Protein AF-A0A6F9CDA6-F1 (afdb_monomer_lite)

Sequence (231 aa):
MANMSFFSALLAFFITSSKLTRWKQERNWVQVFCNGGVPTELALLYMIEVGPGEMPVDFGKQYSASWMCLSLLGALACSTGDTWASEVGPVLSQTKPRLITSWREVPTGTNGGVTPVGLLASFLGGLAVGVAYYISQILLVRDLHLADPQWPIVVYGAMAGLVGSMLDSVLGAHWQYSGYDASVGKVVNYESVTTKRICGKPILDNNGVNLFSSIIVALVLPGVAWGFWPH

Secondary structure (DSSP, 8-state):
---HHHHHHHHHHHHHHHHHHTTT-PPPHHHHHHHHHHHHHHHHHHHHHT-SS-----TTT-HHHHHHHHHHHHHHHHHHHHHHHHHHHHHH--SPPEETTT--B--TT-TTEE-HHHHHHHHHHHHHHHHHHHHHHHHH-TTGGGSPP-THHHHHHHHHHHHHHHHHHHHHHHHS-EEEETTTTEEESS--TTEEEEE--TT--HHHHHHHHHHHHHHHHHHHHHHH---

Radius of gyration: 18.41 Å; chains: 1; bounding box: 45×31×57 Å

Structure (mmCIF, N/CA/C/O backbone):
data_AF-A0A6F9CDA6-F1
#
_entry.id   AF-A0A6F9CDA6-F1
#
loop_
_atom_site.group_PDB
_atom_site.id
_atom_site.type_symbol
_atom_site.label_atom_id
_atom_site.label_alt_id
_atom_site.label_comp_id
_atom_site.label_asym_id
_atom_site.label_entity_id
_atom_site.label_seq_id
_atom_site.pdbx_PDB_ins_code
_atom_site.Cartn_x
_atom_site.Cartn_y
_atom_site.Cartn_z
_atom_site.occupancy
_atom_site.B_iso_or_equiv
_atom_site.auth_seq_id
_atom_site.auth_comp_id
_atom_site.auth_asym_id
_atom_site.auth_atom_id
_atom_site.pdbx_PDB_model_num
ATOM 1 N N . MET A 1 1 ? 24.122 -7.967 -9.864 1.00 43.25 1 MET A N 1
ATOM 2 C CA . MET A 1 1 ? 23.932 -6.741 -9.059 1.00 43.25 1 MET A CA 1
ATOM 3 C C . MET A 1 1 ? 22.541 -6.782 -8.445 1.00 43.25 1 MET A C 1
ATOM 5 O O . MET A 1 1 ? 21.616 -7.165 -9.144 1.00 43.25 1 MET A O 1
ATOM 9 N N . ALA A 1 2 ? 22.396 -6.489 -7.150 1.00 50.16 2 ALA A N 1
ATOM 10 C CA . ALA A 1 2 ? 21.076 -6.426 -6.517 1.00 50.16 2 ALA A CA 1
ATOM 11 C C . ALA A 1 2 ? 20.215 -5.343 -7.188 1.00 50.16 2 ALA A C 1
ATOM 13 O O . ALA A 1 2 ? 20.767 -4.338 -7.633 1.00 50.16 2 ALA A O 1
ATOM 14 N N . ASN A 1 3 ? 18.897 -5.550 -7.263 1.00 65.44 3 ASN A N 1
ATOM 15 C CA . ASN A 1 3 ? 17.974 -4.540 -7.773 1.00 65.44 3 ASN A CA 1
ATOM 16 C C . ASN A 1 3 ? 17.822 -3.433 -6.710 1.00 65.44 3 ASN A C 1
ATOM 18 O O . ASN A 1 3 ? 17.159 -3.577 -5.679 1.00 65.44 3 ASN A O 1
ATOM 22 N N . MET A 1 4 ? 18.555 -2.357 -6.944 1.00 67.56 4 MET A N 1
ATOM 23 C CA . MET A 1 4 ? 18.649 -1.143 -6.155 1.00 67.56 4 MET A CA 1
ATOM 24 C C . MET A 1 4 ? 17.353 -0.328 -6.182 1.00 67.56 4 MET A C 1
ATOM 26 O O . MET A 1 4 ? 17.091 0.373 -5.205 1.00 67.56 4 MET A O 1
ATOM 30 N N . SER A 1 5 ? 16.525 -0.434 -7.228 1.00 65.75 5 SER A N 1
ATOM 31 C CA . SER A 1 5 ? 15.192 0.193 -7.235 1.00 65.75 5 SER A CA 1
ATOM 32 C C . SER A 1 5 ? 14.254 -0.447 -6.209 1.00 65.75 5 SER A C 1
ATOM 34 O O . SER A 1 5 ? 13.549 0.255 -5.482 1.00 65.75 5 SER A O 1
ATOM 36 N N . PHE A 1 6 ? 14.290 -1.772 -6.051 1.00 67.38 6 PHE A N 1
ATOM 37 C CA . PHE A 1 6 ? 13.571 -2.428 -4.954 1.00 67.38 6 PHE A CA 1
ATOM 38 C C . PHE A 1 6 ? 14.209 -2.142 -3.601 1.00 67.38 6 PHE A C 1
ATOM 40 O O . PHE A 1 6 ? 13.491 -1.926 -2.626 1.00 67.38 6 PHE A O 1
ATOM 47 N N . PHE A 1 7 ? 15.541 -2.082 -3.529 1.00 70.19 7 PHE A N 1
ATOM 48 C CA . PHE A 1 7 ? 16.217 -1.699 -2.293 1.00 70.19 7 PHE A CA 1
ATOM 49 C C . PHE A 1 7 ? 15.835 -0.285 -1.844 1.00 70.19 7 PHE A C 1
ATOM 51 O O . PHE A 1 7 ? 15.594 -0.080 -0.659 1.00 70.19 7 PHE A O 1
ATOM 58 N N . SER A 1 8 ? 15.731 0.684 -2.755 1.00 70.75 8 SER A N 1
ATOM 59 C CA . SER A 1 8 ? 15.354 2.059 -2.418 1.00 70.75 8 SER A CA 1
ATOM 60 C C . SER A 1 8 ? 13.887 2.169 -2.000 1.00 70.75 8 SER A C 1
ATOM 62 O O . SER A 1 8 ? 13.594 2.859 -1.025 1.00 70.75 8 SER A O 1
ATOM 64 N N . ALA A 1 9 ? 12.981 1.439 -2.657 1.00 63.69 9 ALA A N 1
ATOM 65 C CA . ALA A 1 9 ? 11.580 1.326 -2.253 1.00 63.69 9 ALA A CA 1
ATOM 66 C C . ALA A 1 9 ? 11.449 0.700 -0.852 1.00 63.69 9 ALA A C 1
ATOM 68 O O . ALA A 1 9 ? 10.728 1.214 0.006 1.00 63.69 9 ALA A O 1
ATOM 69 N N . LEU A 1 10 ? 12.210 -0.364 -0.586 1.00 69.19 10 LEU A N 1
ATOM 70 C CA . LEU A 1 10 ? 12.260 -1.027 0.714 1.00 69.19 10 LEU A CA 1
ATOM 71 C C . LEU A 1 10 ? 12.885 -0.119 1.783 1.00 69.19 10 LEU A C 1
ATOM 73 O O . LEU A 1 10 ? 12.357 -0.012 2.887 1.00 69.19 10 LEU A O 1
ATOM 77 N N . LEU A 1 11 ? 13.955 0.607 1.459 1.00 69.88 11 LEU A N 1
ATOM 78 C CA . LEU A 1 11 ? 14.578 1.591 2.344 1.00 69.88 11 LEU A CA 1
ATOM 79 C C . LEU A 1 11 ? 13.612 2.742 2.661 1.00 69.88 11 LEU A C 1
ATOM 81 O O . LEU A 1 11 ? 13.505 3.147 3.818 1.00 69.88 11 LEU A O 1
ATOM 85 N N . ALA A 1 12 ? 12.877 3.243 1.665 1.00 70.19 12 ALA A N 1
ATOM 86 C CA . ALA A 1 12 ? 11.852 4.264 1.849 1.00 70.19 12 ALA A CA 1
ATOM 87 C C . ALA A 1 12 ? 10.746 3.761 2.784 1.00 70.19 12 ALA A C 1
ATOM 89 O O . ALA A 1 12 ? 10.417 4.452 3.752 1.00 70.19 12 ALA A O 1
ATOM 90 N N . PHE A 1 13 ? 10.247 2.538 2.575 1.00 70.25 13 PHE A N 1
ATOM 91 C CA . PHE A 1 13 ? 9.315 1.885 3.496 1.00 70.25 13 PHE A CA 1
ATOM 92 C C . PHE A 1 13 ? 9.891 1.814 4.914 1.00 70.25 13 PHE A C 1
ATOM 94 O O . PHE A 1 13 ? 9.257 2.292 5.854 1.00 70.25 13 PHE A O 1
ATOM 101 N N . PHE A 1 14 ? 11.102 1.279 5.086 1.00 67.50 14 PHE A N 1
ATOM 102 C CA . PHE A 1 14 ? 11.700 1.101 6.408 1.00 67.50 14 PHE A CA 1
ATOM 103 C C . PHE A 1 14 ? 11.957 2.428 7.118 1.00 67.50 14 PHE A C 1
ATOM 105 O O . PHE A 1 14 ? 11.611 2.549 8.292 1.00 67.50 14 PHE A O 1
ATOM 112 N N . ILE A 1 15 ? 12.532 3.428 6.449 1.00 70.69 15 ILE A N 1
ATOM 113 C CA . ILE A 1 15 ? 12.852 4.724 7.064 1.00 70.69 15 ILE A CA 1
ATOM 114 C C . ILE A 1 15 ? 11.575 5.467 7.445 1.00 70.69 15 ILE A C 1
ATOM 116 O O . ILE A 1 15 ? 11.484 5.993 8.557 1.00 70.69 15 ILE A O 1
ATOM 120 N N . THR A 1 16 ? 10.598 5.527 6.540 1.00 69.50 16 THR A N 1
ATOM 121 C CA . THR A 1 16 ? 9.364 6.284 6.783 1.00 69.50 16 THR A CA 1
ATOM 122 C C . THR A 1 16 ? 8.499 5.597 7.831 1.00 69.50 16 THR A C 1
ATOM 124 O O . THR A 1 16 ? 8.125 6.227 8.819 1.00 69.50 16 THR A O 1
ATOM 127 N N . SER A 1 17 ? 8.295 4.285 7.697 1.00 63.19 17 SER A N 1
ATOM 128 C CA . SER A 1 17 ? 7.506 3.495 8.643 1.00 63.19 17 SER A CA 1
ATOM 129 C C . SER A 1 17 ? 8.159 3.451 10.022 1.00 63.19 17 SER A C 1
ATOM 131 O O . SER A 1 17 ? 7.484 3.672 11.018 1.00 63.19 17 SER A O 1
ATOM 133 N N . SER A 1 18 ? 9.483 3.272 10.122 1.00 59.53 18 SER A N 1
ATOM 134 C CA . SER A 1 18 ? 10.155 3.220 11.435 1.00 59.53 18 SER A CA 1
ATOM 135 C C . SER A 1 18 ? 10.119 4.557 12.179 1.00 59.53 18 SER A C 1
ATOM 137 O O . SER A 1 18 ? 10.089 4.569 13.410 1.00 59.53 18 SER A O 1
ATOM 139 N N . LYS A 1 19 ? 10.126 5.690 11.463 1.00 60.41 19 LYS A N 1
ATOM 140 C CA . LYS A 1 19 ? 9.966 7.014 12.085 1.00 60.41 19 LYS A CA 1
ATOM 141 C C . LYS A 1 19 ? 8.545 7.230 12.612 1.00 60.41 19 LYS A C 1
ATOM 143 O O . LYS A 1 19 ? 8.408 7.844 13.665 1.00 60.41 19 LYS A O 1
ATOM 148 N N . LEU A 1 20 ? 7.535 6.701 11.920 1.00 57.72 20 LEU A N 1
ATOM 149 C CA . LEU A 1 20 ? 6.126 6.771 12.321 1.00 57.72 20 LEU A CA 1
ATOM 150 C C . LEU A 1 20 ? 5.810 5.832 13.500 1.00 57.72 20 LEU A C 1
ATOM 152 O O . LEU A 1 20 ? 5.252 6.275 14.497 1.00 57.72 20 LEU A O 1
ATOM 156 N N . THR A 1 21 ? 6.255 4.571 13.457 1.00 52.47 21 THR A N 1
ATOM 157 C CA . THR A 1 21 ? 5.946 3.561 14.494 1.00 52.47 21 THR A CA 1
ATOM 158 C C . THR A 1 21 ? 6.596 3.851 15.854 1.00 52.47 21 THR A C 1
ATOM 160 O O . THR A 1 21 ? 6.081 3.434 16.893 1.00 52.47 21 THR A O 1
ATOM 163 N N . ARG A 1 22 ? 7.690 4.631 15.896 1.00 49.50 22 ARG A N 1
ATOM 164 C CA . ARG A 1 22 ? 8.327 5.076 17.157 1.00 49.50 22 ARG A CA 1
ATOM 165 C C . ARG A 1 22 ? 7.384 5.842 18.093 1.00 49.50 22 ARG A C 1
ATOM 167 O O . ARG A 1 22 ? 7.743 6.060 19.245 1.00 49.50 22 ARG A O 1
ATOM 174 N N . TRP A 1 23 ? 6.216 6.266 17.617 1.00 45.34 23 TRP A N 1
ATOM 175 C CA . TRP A 1 23 ? 5.261 7.054 18.390 1.00 45.34 23 TRP A CA 1
ATOM 176 C C . TRP A 1 23 ? 4.251 6.212 19.187 1.00 45.34 23 TRP A C 1
ATOM 178 O O . TRP A 1 23 ? 3.580 6.778 20.050 1.00 45.34 23 TRP A O 1
ATOM 188 N N . LYS A 1 24 ? 4.146 4.889 18.963 1.00 44.28 24 LYS A N 1
ATOM 189 C CA . LYS A 1 24 ? 3.149 4.043 19.655 1.00 44.28 24 LYS A CA 1
ATOM 190 C C . LYS A 1 24 ? 3.690 2.826 20.413 1.00 44.28 24 LYS A C 1
ATOM 192 O O . LYS A 1 24 ? 3.154 2.567 21.488 1.00 44.28 24 LYS A O 1
ATOM 197 N N . GLN A 1 25 ? 4.692 2.080 19.922 1.00 43.97 25 GLN A N 1
ATOM 198 C CA . GLN A 1 25 ? 5.243 0.904 20.639 1.00 43.97 25 GLN A CA 1
ATOM 199 C C . GLN A 1 25 ? 6.506 0.302 19.983 1.00 43.97 25 GLN A C 1
ATOM 201 O O . GLN A 1 25 ? 6.794 0.561 18.815 1.00 43.97 25 GLN A O 1
ATOM 206 N N . GLU A 1 26 ? 7.252 -0.530 20.727 1.00 40.12 26 GLU A N 1
ATOM 207 C CA . GLU A 1 26 ? 8.351 -1.355 20.194 1.00 40.12 26 GLU A CA 1
ATOM 208 C C . GLU A 1 26 ? 7.834 -2.392 19.179 1.00 40.12 26 GLU A C 1
ATOM 210 O O . GLU A 1 26 ? 6.825 -3.059 19.406 1.00 40.12 26 GLU A O 1
ATOM 215 N N . ARG A 1 27 ? 8.535 -2.537 18.044 1.00 50.47 27 ARG A N 1
ATOM 216 C CA . ARG A 1 27 ? 8.168 -3.483 16.979 1.00 50.47 27 ARG A CA 1
ATOM 217 C C . ARG A 1 27 ? 8.293 -4.926 17.460 1.00 50.47 27 ARG A C 1
ATOM 219 O O . ARG A 1 27 ? 9.369 -5.348 17.876 1.00 50.47 27 ARG A O 1
ATOM 226 N N . ASN A 1 28 ? 7.237 -5.712 17.272 1.00 56.38 28 ASN A N 1
ATOM 227 C CA . ASN A 1 28 ? 7.322 -7.160 17.411 1.00 56.38 28 ASN A CA 1
ATOM 228 C C . ASN A 1 28 ? 7.984 -7.750 16.149 1.00 56.38 28 ASN A C 1
ATOM 230 O O . ASN A 1 28 ? 7.647 -7.360 15.031 1.00 56.38 28 ASN A O 1
ATOM 234 N N . TRP A 1 29 ? 8.927 -8.682 16.298 1.00 53.59 29 TRP A N 1
ATOM 235 C CA . TRP A 1 29 ? 9.672 -9.292 15.179 1.00 53.59 29 TRP A CA 1
ATOM 236 C C . TRP A 1 29 ? 8.749 -9.936 14.129 1.00 53.59 29 TRP A C 1
ATOM 238 O O . TRP A 1 29 ? 9.031 -9.880 12.933 1.00 53.59 29 TRP A O 1
ATOM 248 N N . VAL A 1 30 ? 7.597 -10.449 14.569 1.00 53.31 30 VAL A N 1
ATOM 249 C CA . VAL A 1 30 ? 6.527 -10.977 13.709 1.00 53.31 30 VAL A CA 1
ATOM 250 C C . VAL A 1 30 ? 5.967 -9.899 12.777 1.00 53.31 30 VAL A C 1
ATOM 252 O O . VAL A 1 30 ? 5.753 -10.157 11.602 1.00 53.31 30 VAL A O 1
ATOM 255 N N . GLN A 1 31 ? 5.808 -8.663 13.250 1.00 55.75 31 GLN A N 1
ATOM 256 C CA . GLN A 1 31 ? 5.286 -7.554 12.444 1.00 55.75 31 GLN A CA 1
ATOM 257 C C . GLN A 1 31 ? 6.297 -7.107 11.376 1.00 55.75 31 GLN A C 1
ATOM 259 O O . GLN A 1 31 ? 5.922 -6.725 10.269 1.00 55.75 31 GLN A O 1
ATOM 264 N N . VAL A 1 32 ? 7.597 -7.188 11.688 1.00 58.94 32 VAL A N 1
ATOM 265 C CA . VAL A 1 32 ? 8.673 -6.966 10.707 1.00 58.94 32 VAL A CA 1
ATOM 266 C C . VAL A 1 32 ? 8.673 -8.074 9.657 1.00 58.94 32 VAL A C 1
ATOM 268 O O . VAL A 1 32 ? 8.824 -7.782 8.474 1.00 58.94 32 VAL A O 1
ATOM 271 N N . PHE A 1 33 ? 8.456 -9.324 10.071 1.00 57.53 33 PHE A N 1
ATOM 272 C CA . PHE A 1 33 ? 8.367 -10.455 9.157 1.00 57.53 33 PHE A CA 1
ATOM 273 C C . PHE A 1 33 ? 7.110 -10.409 8.283 1.00 57.53 33 PHE A C 1
ATOM 275 O O . PHE A 1 33 ? 7.202 -10.686 7.103 1.00 57.53 33 PHE A O 1
ATOM 282 N N . CYS A 1 34 ? 5.945 -10.018 8.789 1.00 56.34 34 CYS A N 1
ATOM 283 C CA . CYS A 1 34 ? 4.726 -10.016 7.976 1.00 56.34 34 CYS A CA 1
ATOM 284 C C . CYS A 1 34 ? 4.659 -8.811 7.025 1.00 56.34 34 CYS A C 1
ATOM 286 O O . CYS A 1 34 ? 4.325 -8.987 5.857 1.00 56.34 34 CYS A O 1
ATOM 288 N N . ASN A 1 35 ? 5.084 -7.621 7.469 1.00 58.06 35 ASN A N 1
ATOM 289 C CA . ASN A 1 35 ? 5.127 -6.435 6.600 1.00 58.06 35 ASN A CA 1
ATOM 290 C C . ASN A 1 35 ? 6.376 -6.391 5.694 1.00 58.06 35 ASN A C 1
ATOM 292 O O . ASN A 1 35 ? 6.380 -5.696 4.684 1.00 58.06 35 ASN A O 1
ATOM 296 N N . GLY A 1 36 ? 7.457 -7.091 6.054 1.00 54.84 36 GLY A N 1
ATOM 297 C CA . GLY A 1 36 ? 8.695 -7.164 5.268 1.00 54.84 36 GLY A CA 1
ATOM 298 C C . GLY A 1 36 ? 8.866 -8.468 4.488 1.00 54.84 36 GLY A C 1
ATOM 299 O O . GLY A 1 36 ? 9.555 -8.478 3.473 1.00 54.84 36 GLY A O 1
ATOM 300 N N . GLY A 1 37 ? 8.230 -9.554 4.919 1.00 60.91 37 GLY A N 1
ATOM 301 C CA . GLY A 1 37 ? 8.395 -10.907 4.383 1.00 60.91 37 GLY A CA 1
ATOM 302 C C . GLY A 1 37 ? 7.759 -11.093 3.019 1.00 60.91 37 GLY A C 1
ATOM 303 O O . GLY A 1 37 ? 8.426 -11.626 2.148 1.00 60.91 37 GLY A O 1
ATOM 304 N N . VAL A 1 38 ? 6.554 -10.561 2.781 1.00 60.56 38 VAL A N 1
ATOM 305 C CA . VAL A 1 38 ? 5.936 -10.590 1.440 1.00 60.56 38 VAL A CA 1
ATOM 306 C C . VAL A 1 38 ? 6.782 -9.818 0.422 1.00 60.56 38 VAL A C 1
ATOM 308 O O . VAL A 1 38 ? 7.113 -10.388 -0.617 1.00 60.56 38 VAL A O 1
ATOM 311 N N . PRO A 1 39 ? 7.233 -8.576 0.703 1.00 57.56 39 PRO A N 1
ATOM 312 C CA . PRO A 1 39 ? 8.205 -7.911 -0.160 1.00 57.56 39 PRO A CA 1
ATOM 313 C C . PRO A 1 39 ? 9.519 -8.677 -0.332 1.00 57.56 39 PRO A C 1
ATOM 315 O O . PRO A 1 39 ? 10.087 -8.678 -1.418 1.00 57.56 39 PRO A O 1
ATOM 318 N N . THR A 1 40 ? 10.018 -9.324 0.723 1.00 62.53 40 THR A N 1
ATOM 319 C CA . THR A 1 40 ? 11.283 -10.073 0.670 1.00 62.53 40 THR A CA 1
ATOM 320 C C . THR A 1 40 ? 11.150 -11.336 -0.180 1.00 62.53 40 THR A C 1
ATOM 322 O O . THR A 1 40 ? 12.023 -11.616 -0.993 1.00 62.53 40 THR A O 1
ATOM 325 N N . GLU A 1 41 ? 10.051 -12.074 -0.043 1.00 57.00 41 GLU A N 1
ATOM 326 C CA . GLU A 1 41 ? 9.745 -13.265 -0.836 1.00 57.00 41 GLU A CA 1
ATOM 327 C C . GLU A 1 41 ? 9.525 -12.907 -2.308 1.00 57.00 41 GLU A C 1
ATOM 329 O O . GLU A 1 41 ? 10.132 -13.519 -3.183 1.00 57.00 41 GLU A O 1
ATOM 334 N N . LEU A 1 42 ? 8.758 -11.850 -2.593 1.00 60.38 42 LEU A N 1
ATOM 335 C CA . LEU A 1 42 ? 8.587 -11.338 -3.955 1.00 60.38 42 LEU A CA 1
ATOM 336 C C . LEU A 1 42 ? 9.910 -10.834 -4.555 1.00 60.38 42 LEU A C 1
ATOM 338 O O . LEU A 1 42 ? 10.163 -11.052 -5.738 1.00 60.38 42 LEU A O 1
ATOM 342 N N . ALA A 1 43 ? 10.787 -10.214 -3.758 1.00 61.47 43 ALA A N 1
ATOM 343 C CA . ALA A 1 43 ? 12.123 -9.816 -4.203 1.00 61.47 43 ALA A CA 1
ATOM 344 C C . ALA A 1 43 ? 13.027 -11.023 -4.500 1.00 61.47 43 ALA A C 1
ATOM 346 O O . ALA A 1 43 ? 13.791 -10.986 -5.465 1.00 61.47 43 ALA A O 1
ATOM 347 N N . LEU A 1 44 ? 12.924 -12.100 -3.716 1.00 59.84 44 LEU A N 1
ATOM 348 C CA . LEU A 1 44 ? 13.626 -13.358 -3.982 1.00 59.84 44 LEU A CA 1
ATOM 349 C C . LEU A 1 44 ? 13.103 -14.031 -5.256 1.00 59.84 44 LEU A C 1
ATOM 351 O O . LEU A 1 44 ? 13.911 -14.418 -6.097 1.00 59.84 44 LEU A O 1
ATOM 355 N N . LEU A 1 45 ? 11.781 -14.109 -5.442 1.00 59.38 45 LEU A N 1
ATOM 356 C CA . LEU A 1 45 ? 11.163 -14.636 -6.665 1.00 59.38 45 LEU A CA 1
ATOM 357 C C . LEU A 1 45 ? 11.577 -13.823 -7.896 1.00 59.38 45 LEU A C 1
ATOM 359 O O . LEU A 1 45 ? 11.988 -14.403 -8.896 1.00 59.38 45 LEU A O 1
ATOM 363 N N . TYR A 1 46 ? 11.572 -12.491 -7.801 1.00 57.91 46 TYR A N 1
ATOM 364 C CA . TYR A 1 46 ? 12.069 -11.613 -8.863 1.00 57.91 46 TYR A CA 1
ATOM 365 C C . TYR A 1 46 ? 13.546 -11.883 -9.182 1.00 57.91 46 TYR A C 1
ATOM 367 O O . TYR A 1 46 ? 13.913 -12.022 -10.347 1.00 57.91 46 TYR A O 1
ATOM 375 N N . MET A 1 47 ? 14.401 -12.012 -8.161 1.00 58.69 47 MET A N 1
ATOM 376 C CA . MET A 1 47 ? 15.815 -12.346 -8.365 1.00 58.69 47 MET A CA 1
ATOM 377 C C . MET A 1 47 ? 16.021 -13.715 -9.024 1.00 58.69 47 MET A C 1
ATOM 379 O O . MET A 1 47 ? 16.995 -13.875 -9.759 1.00 58.69 47 MET A O 1
ATOM 383 N N . ILE A 1 48 ? 15.139 -14.684 -8.765 1.00 57.44 48 ILE A N 1
ATOM 384 C CA . ILE A 1 48 ? 15.211 -16.035 -9.337 1.00 57.44 48 ILE A CA 1
ATOM 385 C C . ILE A 1 48 ? 14.704 -16.057 -10.786 1.00 57.44 48 ILE A C 1
ATOM 387 O O . ILE A 1 48 ? 15.363 -16.657 -11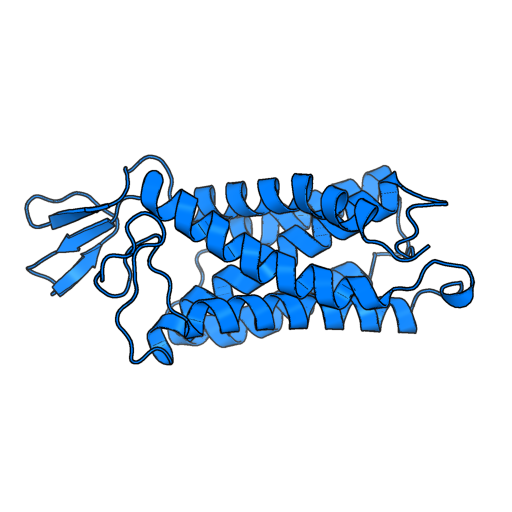.633 1.00 57.44 48 ILE A O 1
ATOM 391 N N . GLU A 1 49 ? 13.570 -15.417 -11.089 1.00 54.03 49 GLU A N 1
ATOM 392 C CA . GLU A 1 49 ? 12.949 -15.484 -12.424 1.00 54.03 49 GLU A CA 1
ATOM 393 C C . GLU A 1 49 ? 13.539 -14.484 -13.424 1.00 54.03 49 GLU A C 1
ATOM 395 O O . GLU A 1 49 ? 13.737 -14.822 -14.590 1.00 54.03 49 GLU A O 1
ATOM 400 N N . VAL A 1 50 ? 13.825 -13.255 -12.987 1.00 56.81 50 VAL A N 1
ATOM 401 C CA . VAL A 1 50 ? 14.286 -12.166 -13.869 1.00 56.81 50 VAL A CA 1
ATOM 402 C C . VAL A 1 50 ? 15.809 -12.035 -13.846 1.00 56.81 50 VAL A C 1
ATOM 404 O O . VAL A 1 50 ? 16.431 -11.590 -14.813 1.00 56.81 50 VAL A O 1
ATOM 407 N N . GLY A 1 51 ? 16.433 -12.480 -12.758 1.00 52.19 51 GLY A N 1
ATOM 408 C CA . GLY A 1 51 ? 17.862 -12.348 -12.544 1.00 52.19 51 GLY A CA 1
ATOM 409 C C . GLY A 1 51 ? 18.265 -10.974 -11.989 1.00 52.19 51 GLY A C 1
ATOM 410 O O . GLY A 1 51 ? 17.456 -10.058 -11.829 1.00 52.19 51 GLY A O 1
ATOM 411 N N . PRO A 1 52 ? 19.545 -10.815 -11.631 1.00 55.31 52 PRO A N 1
ATOM 412 C CA . PRO A 1 52 ? 20.034 -9.612 -10.975 1.00 55.31 52 PRO A CA 1
ATOM 413 C C . PRO A 1 52 ? 20.244 -8.454 -11.969 1.00 55.31 52 PRO A C 1
ATOM 415 O O . PRO A 1 52 ? 21.261 -8.418 -12.664 1.00 55.31 52 PRO A O 1
ATOM 418 N N . GLY A 1 53 ? 19.342 -7.469 -11.987 1.00 59.16 53 GLY A N 1
ATOM 419 C CA . GLY A 1 53 ? 19.478 -6.263 -12.811 1.00 59.16 53 GLY A CA 1
ATOM 420 C C . GLY A 1 53 ? 18.361 -5.237 -12.604 1.00 59.16 53 GLY A C 1
ATOM 421 O O . GLY A 1 53 ? 17.308 -5.549 -12.050 1.00 59.16 53 GLY A O 1
ATOM 422 N N . GLU A 1 54 ? 18.615 -4.004 -13.041 1.00 66.81 54 GLU A N 1
ATOM 423 C CA . GLU A 1 54 ? 17.603 -2.951 -13.157 1.00 66.81 54 GLU A CA 1
ATOM 424 C C . GLU A 1 54 ? 16.932 -3.075 -14.524 1.00 66.81 54 GLU A C 1
ATOM 426 O O . GLU A 1 54 ? 17.610 -2.964 -15.548 1.00 66.81 54 GLU A O 1
ATOM 431 N N . MET A 1 55 ? 15.622 -3.312 -14.549 1.00 73.81 55 MET A N 1
ATOM 432 C CA . MET A 1 55 ? 14.843 -3.371 -15.785 1.00 73.81 55 MET A CA 1
ATOM 433 C C . MET A 1 55 ? 13.734 -2.318 -15.757 1.00 73.81 55 MET A C 1
ATOM 435 O O . MET A 1 55 ? 13.068 -2.190 -14.725 1.00 73.81 55 MET A O 1
ATOM 439 N N . PRO A 1 56 ? 13.532 -1.580 -16.865 1.00 82.75 56 PRO A N 1
ATOM 440 C CA . PRO A 1 56 ? 12.400 -0.677 -16.991 1.00 82.75 56 PRO A CA 1
ATOM 441 C C . PRO A 1 56 ? 11.092 -1.469 -17.080 1.00 82.75 56 PRO A C 1
ATOM 443 O O . PRO A 1 56 ? 11.069 -2.603 -17.560 1.00 82.75 56 PRO A O 1
ATOM 446 N N . VAL A 1 57 ? 9.994 -0.852 -16.647 1.00 82.88 57 VAL A N 1
ATOM 447 C CA . VAL A 1 57 ? 8.652 -1.414 -16.831 1.00 82.88 57 VAL A CA 1
ATOM 448 C C . VAL A 1 57 ? 8.241 -1.196 -18.288 1.00 82.88 57 VAL A C 1
ATOM 450 O O . VAL A 1 57 ? 7.897 -0.086 -18.684 1.00 82.88 57 VAL A O 1
ATOM 453 N N . ASP A 1 58 ? 8.314 -2.251 -19.089 1.00 84.88 58 ASP A N 1
ATOM 454 C CA . ASP A 1 58 ? 7.977 -2.282 -20.514 1.00 84.88 58 ASP A CA 1
ATOM 455 C C . ASP A 1 58 ? 7.180 -3.567 -20.777 1.00 84.88 58 ASP A C 1
ATOM 457 O O . ASP A 1 58 ? 7.729 -4.669 -20.909 1.00 84.88 58 ASP A O 1
ATOM 461 N N . PHE A 1 59 ? 5.853 -3.436 -20.805 1.00 83.50 59 PHE A N 1
ATOM 462 C CA . PHE A 1 59 ? 4.968 -4.579 -21.026 1.00 83.50 59 PHE A CA 1
ATOM 463 C C . PHE A 1 59 ? 5.024 -5.105 -22.464 1.00 83.50 59 PHE A C 1
ATOM 465 O O . PHE A 1 59 ? 4.673 -6.265 -22.686 1.00 83.50 59 PHE A O 1
ATOM 472 N N . GLY A 1 60 ? 5.469 -4.290 -23.426 1.00 80.38 60 GLY A N 1
ATOM 473 C CA . GLY A 1 60 ? 5.583 -4.678 -24.831 1.00 80.38 60 GLY A CA 1
ATOM 474 C C . GLY A 1 60 ? 6.754 -5.624 -25.083 1.00 80.38 60 GLY A C 1
ATOM 475 O O . GLY A 1 60 ? 6.622 -6.588 -25.839 1.00 80.38 60 GLY A O 1
ATOM 476 N N . LYS A 1 61 ? 7.895 -5.389 -24.427 1.00 81.00 61 LYS A N 1
ATOM 477 C CA . LYS A 1 61 ? 9.099 -6.224 -24.580 1.00 81.00 61 LYS A CA 1
ATOM 478 C C . LYS A 1 61 ? 9.234 -7.289 -23.503 1.00 81.00 61 LYS A C 1
ATOM 480 O O . LYS A 1 61 ? 9.729 -8.379 -23.785 1.00 81.00 61 LYS A O 1
ATOM 485 N N . GLN A 1 62 ? 8.851 -6.974 -22.267 1.00 82.75 62 GLN A N 1
ATOM 486 C CA . GLN A 1 62 ? 9.119 -7.811 -21.097 1.00 82.75 62 GLN A CA 1
ATOM 487 C C . GLN A 1 62 ? 7.926 -7.823 -20.138 1.00 82.75 62 GLN A C 1
ATOM 489 O O . GLN A 1 62 ? 8.004 -7.361 -18.997 1.00 82.75 62 GLN A O 1
ATOM 494 N N . TYR A 1 63 ? 6.818 -8.408 -20.598 1.00 84.25 63 TYR A N 1
ATOM 495 C CA . TYR A 1 63 ? 5.577 -8.519 -19.831 1.00 84.25 63 TYR A CA 1
ATOM 496 C C . TYR A 1 63 ? 5.776 -9.134 -18.437 1.00 84.25 63 TYR A C 1
ATOM 498 O O . TYR A 1 63 ? 5.418 -8.511 -17.440 1.00 84.25 63 TYR A O 1
ATOM 506 N N . SER A 1 64 ? 6.387 -10.323 -18.343 1.00 83.25 64 SER A N 1
ATOM 507 C CA . SER A 1 64 ? 6.532 -11.029 -17.061 1.00 83.25 64 SER A CA 1
ATOM 508 C C . SER A 1 64 ? 7.393 -10.250 -16.063 1.00 83.25 64 SER A C 1
ATOM 510 O O . SER A 1 64 ? 7.002 -10.093 -14.911 1.00 83.25 64 SER A O 1
ATOM 512 N N . ALA A 1 65 ? 8.522 -9.689 -16.508 1.00 81.56 65 ALA A N 1
ATOM 513 C CA . ALA A 1 65 ? 9.407 -8.913 -15.638 1.00 81.56 65 ALA A CA 1
ATOM 514 C C . ALA A 1 65 ? 8.738 -7.617 -15.145 1.00 81.56 65 ALA A C 1
ATOM 516 O O . ALA A 1 65 ? 8.820 -7.288 -13.960 1.00 81.56 65 ALA A O 1
ATOM 517 N N . SER A 1 66 ? 8.024 -6.921 -16.035 1.00 85.88 66 SER A N 1
ATOM 518 C CA . SER A 1 66 ? 7.243 -5.719 -15.715 1.00 85.88 66 SER A CA 1
ATOM 519 C C . SER A 1 66 ? 6.136 -6.016 -14.710 1.00 85.88 66 SER A C 1
ATOM 521 O O . SER A 1 66 ? 5.968 -5.290 -13.729 1.00 85.88 66 SER A O 1
ATOM 523 N N . TRP A 1 67 ? 5.430 -7.132 -14.903 1.00 87.12 67 TRP A N 1
ATOM 524 C CA . TRP A 1 67 ? 4.391 -7.582 -13.989 1.00 87.12 67 TRP A CA 1
ATOM 525 C C . TRP A 1 67 ? 4.942 -7.847 -12.593 1.00 87.12 67 TRP A C 1
ATOM 527 O O . TRP A 1 67 ? 4.457 -7.261 -11.630 1.00 87.12 67 TRP A O 1
ATOM 537 N N . MET A 1 68 ? 5.986 -8.670 -12.479 1.00 83.12 68 MET A N 1
ATOM 538 C CA . MET A 1 68 ? 6.603 -8.992 -11.189 1.00 83.12 68 MET A CA 1
ATOM 539 C C . MET A 1 68 ? 7.161 -7.752 -10.489 1.00 83.12 68 MET A C 1
ATOM 541 O O . MET A 1 68 ? 7.056 -7.618 -9.268 1.00 83.12 68 MET A O 1
ATOM 545 N N . CYS A 1 69 ? 7.729 -6.825 -11.261 1.00 84.62 69 CYS A N 1
ATOM 546 C CA . CYS A 1 69 ? 8.215 -5.557 -10.746 1.00 84.62 69 CYS A CA 1
ATOM 547 C C . CYS A 1 69 ? 7.089 -4.750 -10.092 1.00 84.62 69 CYS A C 1
ATOM 549 O O . CYS A 1 69 ? 7.211 -4.307 -8.945 1.00 84.62 69 CYS A O 1
ATOM 551 N N . LEU A 1 70 ? 5.963 -4.601 -10.791 1.00 88.75 70 LEU A N 1
ATOM 552 C CA . LEU A 1 70 ? 4.793 -3.927 -10.241 1.00 88.75 70 LEU A CA 1
ATOM 553 C C . LEU A 1 70 ? 4.140 -4.725 -9.106 1.00 88.75 70 LEU A C 1
ATOM 555 O O . LEU A 1 70 ? 3.623 -4.108 -8.174 1.00 88.75 70 LEU A O 1
ATOM 559 N N . SER A 1 71 ? 4.185 -6.060 -9.115 1.00 87.50 71 SER A N 1
ATOM 560 C CA . SER A 1 71 ? 3.713 -6.893 -8.000 1.00 87.50 71 SER A CA 1
ATOM 561 C C . SER A 1 71 ? 4.465 -6.558 -6.715 1.00 87.50 71 SER A C 1
ATOM 563 O O . SER A 1 71 ? 3.848 -6.291 -5.682 1.00 87.50 71 SER A O 1
ATOM 565 N N . LEU A 1 72 ? 5.798 -6.509 -6.789 1.00 83.75 72 LEU A N 1
ATOM 566 C CA . LEU A 1 72 ? 6.660 -6.192 -5.654 1.00 83.75 72 LEU A CA 1
ATOM 567 C C . LEU A 1 72 ? 6.480 -4.743 -5.187 1.00 83.75 72 LEU A C 1
ATOM 569 O O . LEU A 1 72 ? 6.289 -4.493 -3.994 1.00 83.75 72 LEU A O 1
ATOM 573 N N . LEU A 1 73 ? 6.478 -3.790 -6.124 1.00 86.62 73 LEU A N 1
ATOM 574 C CA . LEU A 1 73 ? 6.216 -2.384 -5.816 1.00 86.62 73 LEU A CA 1
ATOM 575 C C . LEU A 1 73 ? 4.834 -2.198 -5.173 1.00 86.62 73 LEU A C 1
ATOM 577 O O . LEU A 1 73 ? 4.697 -1.445 -4.211 1.00 86.62 73 LEU A O 1
ATOM 581 N N . GLY A 1 74 ? 3.823 -2.904 -5.681 1.00 90.06 74 GLY A N 1
ATOM 582 C CA . GLY A 1 74 ? 2.451 -2.860 -5.189 1.00 90.06 74 GLY A CA 1
ATOM 583 C C . GLY A 1 74 ? 2.335 -3.396 -3.767 1.00 90.06 74 GLY A C 1
ATOM 584 O O . GLY A 1 74 ? 1.733 -2.737 -2.923 1.00 90.06 74 GLY A O 1
ATOM 585 N N . ALA A 1 75 ? 2.965 -4.536 -3.467 1.00 86.25 75 ALA A N 1
ATOM 586 C CA . ALA A 1 75 ? 3.002 -5.098 -2.115 1.00 86.25 75 ALA A CA 1
ATOM 587 C C . ALA A 1 75 ? 3.683 -4.148 -1.111 1.00 86.25 75 ALA A C 1
ATOM 589 O O . ALA A 1 75 ? 3.163 -3.919 -0.014 1.00 86.25 75 ALA A O 1
ATOM 590 N N . LEU A 1 76 ? 4.814 -3.544 -1.499 1.00 83.50 76 LEU A N 1
ATOM 591 C CA . LEU A 1 76 ? 5.522 -2.548 -0.685 1.00 83.50 76 LEU A CA 1
ATOM 592 C C . LEU A 1 76 ? 4.678 -1.292 -0.457 1.00 83.50 76 LEU A C 1
ATOM 594 O O . LEU A 1 76 ? 4.575 -0.812 0.674 1.00 83.50 76 LEU A O 1
ATOM 598 N N . ALA A 1 77 ? 4.058 -0.765 -1.512 1.00 89.19 77 ALA A N 1
ATOM 599 C CA . ALA A 1 77 ? 3.200 0.407 -1.427 1.00 89.19 77 ALA A CA 1
ATOM 600 C C . ALA A 1 77 ? 1.958 0.140 -0.565 1.00 89.19 77 ALA A C 1
ATOM 602 O O . ALA A 1 77 ? 1.631 0.974 0.274 1.00 89.19 77 ALA A O 1
ATOM 603 N N . CYS A 1 78 ? 1.328 -1.032 -0.703 1.00 89.62 78 CYS A N 1
ATOM 604 C CA . CYS A 1 78 ? 0.221 -1.503 0.133 1.00 89.62 78 CYS A CA 1
ATOM 605 C C . CYS A 1 78 ? 0.613 -1.524 1.616 1.00 89.62 78 CYS A C 1
ATOM 607 O O . CYS A 1 78 ? -0.011 -0.846 2.432 1.00 89.62 78 CYS A O 1
ATOM 609 N N . SER A 1 79 ? 1.711 -2.208 1.953 1.00 84.38 79 SER A N 1
ATOM 610 C CA . SER A 1 79 ? 2.215 -2.298 3.333 1.00 84.38 79 SER A CA 1
ATOM 611 C C . SER A 1 79 ? 2.597 -0.928 3.913 1.00 84.38 79 SER A C 1
ATOM 613 O O . SER A 1 79 ? 2.351 -0.639 5.089 1.00 84.38 79 SER A O 1
ATOM 615 N N . THR A 1 80 ? 3.181 -0.053 3.088 1.00 85.06 80 THR A N 1
ATOM 616 C CA . THR A 1 80 ? 3.516 1.324 3.488 1.00 85.06 80 THR A CA 1
ATOM 617 C C . THR A 1 80 ? 2.256 2.144 3.729 1.00 85.06 80 THR A C 1
ATOM 619 O O . THR A 1 80 ? 2.165 2.854 4.729 1.00 85.06 80 THR A O 1
ATOM 622 N N . GLY A 1 81 ? 1.279 2.034 2.830 1.00 86.94 81 GLY A N 1
ATOM 623 C CA . GLY A 1 81 ? 0.024 2.763 2.900 1.00 86.94 81 GLY A CA 1
ATOM 624 C C . GLY A 1 81 ? -0.796 2.391 4.133 1.00 86.94 81 GLY A C 1
ATOM 625 O O . GLY A 1 81 ? -1.308 3.283 4.812 1.00 86.94 81 GLY A O 1
ATOM 626 N N . ASP A 1 82 ? -0.866 1.103 4.465 1.00 86.19 82 ASP A N 1
ATOM 627 C CA . ASP A 1 82 ? -1.510 0.611 5.688 1.00 86.19 82 ASP A CA 1
ATOM 628 C C . ASP A 1 82 ? -0.815 1.137 6.959 1.00 86.19 82 ASP A C 1
ATOM 630 O O . ASP A 1 82 ? -1.447 1.699 7.860 1.00 86.19 82 ASP A O 1
ATOM 634 N N . THR A 1 83 ? 0.520 1.078 6.989 1.00 84.50 83 THR A N 1
ATOM 635 C CA . THR A 1 83 ? 1.303 1.602 8.120 1.00 84.50 83 THR A CA 1
ATOM 636 C C . THR A 1 83 ? 1.088 3.108 8.303 1.00 84.50 83 THR A C 1
ATOM 638 O O . THR A 1 83 ? 0.893 3.593 9.416 1.00 84.50 83 THR A O 1
ATOM 641 N N . TRP A 1 84 ? 1.081 3.879 7.216 1.00 84.94 84 TRP A N 1
ATOM 642 C CA . TRP A 1 84 ? 0.840 5.318 7.295 1.00 84.94 84 TRP A CA 1
ATOM 643 C C . TRP A 1 84 ? -0.596 5.631 7.728 1.00 84.94 84 TRP A C 1
ATOM 645 O O . TRP A 1 84 ? -0.786 6.519 8.556 1.00 84.94 84 TRP A O 1
ATOM 655 N N . ALA A 1 85 ? -1.606 4.901 7.245 1.00 86.75 85 ALA A N 1
ATOM 656 C CA . ALA A 1 85 ? -2.989 5.085 7.693 1.00 86.75 85 ALA A CA 1
ATOM 657 C C . ALA A 1 85 ? -3.163 4.825 9.192 1.00 86.75 85 ALA A C 1
ATOM 659 O O . ALA A 1 85 ? -3.808 5.621 9.880 1.00 86.75 85 ALA A O 1
ATOM 660 N N . SER A 1 86 ? -2.602 3.729 9.698 1.00 79.44 86 SER A N 1
ATOM 661 C CA . SER A 1 86 ? -2.758 3.300 11.094 1.00 79.44 86 SER A CA 1
ATOM 662 C C . SER A 1 86 ? -1.963 4.159 12.090 1.00 79.44 86 SER A C 1
ATOM 664 O O . SER A 1 86 ? -2.381 4.316 13.247 1.00 79.44 86 SER A O 1
ATOM 666 N N . GLU A 1 87 ? -0.868 4.783 11.649 1.00 81.19 87 GLU A N 1
ATOM 667 C CA . GLU A 1 87 ? -0.070 5.700 12.471 1.00 81.19 87 GLU A CA 1
ATOM 668 C C . GLU A 1 87 ? -0.557 7.151 12.377 1.00 81.19 87 GLU A C 1
ATOM 670 O O . GLU A 1 87 ? -0.801 7.796 13.399 1.00 81.19 87 GLU A O 1
ATOM 675 N N . VAL A 1 88 ? -0.766 7.664 11.162 1.00 82.50 88 VAL A N 1
ATOM 676 C CA . VAL A 1 88 ? -1.153 9.065 10.929 1.00 82.50 88 VAL A CA 1
ATOM 677 C C . VAL A 1 88 ? -2.639 9.284 11.197 1.00 82.50 88 VAL A C 1
ATOM 679 O O . VAL A 1 88 ? -3.016 10.294 11.793 1.00 82.50 88 VAL A O 1
ATOM 682 N N . GLY A 1 89 ? -3.489 8.334 10.798 1.00 79.12 89 GLY A N 1
ATOM 683 C CA . GLY A 1 89 ? -4.941 8.436 10.920 1.00 79.12 89 GLY A CA 1
ATOM 684 C C . GLY A 1 89 ? -5.386 8.735 12.352 1.00 79.12 89 GLY A C 1
ATOM 685 O O . GLY A 1 89 ? -6.002 9.770 12.570 1.00 79.12 89 GLY A O 1
ATOM 686 N N . PRO A 1 90 ? -5.048 7.915 13.361 1.00 75.19 90 PRO A N 1
ATOM 687 C CA . PRO A 1 90 ? -5.486 8.152 14.737 1.00 75.19 90 PRO A CA 1
ATOM 688 C C . PRO A 1 90 ? -4.914 9.415 15.396 1.00 75.19 90 PRO A C 1
ATOM 690 O O . PRO A 1 90 ? -5.523 9.916 16.337 1.00 75.19 90 PRO A O 1
ATOM 693 N N . VAL A 1 91 ? -3.751 9.904 14.950 1.00 74.19 91 VAL A N 1
ATOM 694 C CA . VAL A 1 91 ? -3.074 11.072 15.548 1.00 74.19 91 VAL A CA 1
ATOM 695 C C . VAL A 1 91 ? -3.580 12.382 14.943 1.00 74.19 91 VAL A C 1
ATOM 697 O O . VAL A 1 91 ? -3.780 13.355 15.666 1.00 74.19 91 VAL A O 1
ATOM 700 N N . LEU A 1 92 ? -3.794 12.413 13.625 1.00 77.00 92 LEU A N 1
ATOM 701 C CA . LEU A 1 92 ? -4.201 13.619 12.898 1.00 77.00 92 LEU A CA 1
ATOM 702 C C . LEU A 1 92 ? -5.706 13.677 12.597 1.00 77.00 92 LEU A C 1
ATOM 704 O O . LEU A 1 92 ? -6.227 14.756 12.317 1.00 77.00 92 LEU A O 1
ATOM 708 N N . SER A 1 93 ? -6.431 12.555 12.650 1.00 77.31 93 SER A N 1
ATOM 709 C CA . SER A 1 93 ? -7.882 12.559 12.451 1.00 77.31 93 SER A CA 1
ATOM 710 C C . SER A 1 93 ? -8.592 13.074 13.697 1.00 77.31 93 SER A C 1
ATOM 712 O O . SER A 1 93 ? -8.694 12.382 14.706 1.00 77.31 93 SER A O 1
ATOM 714 N N . GLN A 1 94 ? -9.180 14.263 13.587 1.00 73.00 94 GLN A N 1
ATOM 715 C CA . GLN A 1 94 ? -10.146 14.766 14.572 1.00 73.00 94 GLN A CA 1
ATOM 716 C C . GLN A 1 94 ? -11.546 14.154 14.393 1.00 73.00 94 GLN A C 1
ATOM 718 O O . GLN A 1 94 ? -12.409 14.286 15.259 1.00 73.00 94 GLN A O 1
ATOM 723 N N . THR A 1 95 ? -11.782 13.466 13.273 1.00 77.75 95 THR A N 1
ATOM 724 C CA . THR A 1 95 ? -13.038 12.771 12.978 1.00 77.75 95 THR A CA 1
ATOM 725 C C . THR A 1 95 ? -13.025 11.335 13.486 1.00 77.75 95 THR A C 1
ATOM 727 O O . THR A 1 95 ? -12.013 10.638 13.371 1.00 77.75 95 THR A O 1
ATOM 730 N N . LYS A 1 96 ? -14.172 10.870 13.996 1.00 83.50 96 LYS A N 1
ATOM 731 C CA . LYS A 1 96 ? -14.353 9.464 14.374 1.00 83.50 96 LYS A CA 1
ATOM 732 C C . LYS A 1 96 ? -14.197 8.561 13.141 1.00 83.50 96 LYS A C 1
ATOM 734 O O . LYS A 1 96 ? -14.772 8.885 12.097 1.00 83.50 96 LYS A O 1
ATOM 739 N N . PRO A 1 97 ? -13.457 7.442 13.239 1.00 87.75 97 PRO A N 1
ATOM 740 C CA . PRO A 1 97 ? -13.367 6.475 12.153 1.00 87.75 97 PRO A CA 1
ATOM 741 C C . PRO A 1 97 ? -14.735 5.920 11.765 1.00 87.75 97 PRO A C 1
ATOM 743 O O . PRO A 1 97 ? -15.633 5.786 12.601 1.00 87.75 97 PRO A O 1
ATOM 746 N N . ARG A 1 98 ? -14.885 5.568 10.489 1.00 90.12 98 ARG A N 1
ATOM 747 C CA . ARG A 1 98 ? -16.080 4.907 9.960 1.00 90.12 98 ARG A CA 1
ATOM 748 C C . ARG A 1 98 ? -15.728 3.511 9.492 1.00 90.12 98 ARG A C 1
ATOM 750 O O . ARG A 1 98 ? -14.724 3.324 8.819 1.00 90.12 98 ARG A O 1
ATOM 757 N N . LEU A 1 99 ? -16.554 2.531 9.835 1.00 89.94 99 LEU A N 1
ATOM 758 C CA . LEU A 1 99 ? -16.344 1.160 9.384 1.00 89.94 99 LEU A CA 1
ATOM 759 C C . LEU A 1 99 ? -16.526 1.085 7.863 1.00 89.94 99 LEU A C 1
ATOM 761 O O . LEU A 1 99 ? -17.581 1.478 7.365 1.00 89.94 99 LEU A O 1
ATOM 765 N N . ILE A 1 100 ? -15.544 0.563 7.129 1.00 90.81 100 ILE A N 1
ATOM 766 C CA . ILE A 1 100 ? -15.571 0.554 5.655 1.00 90.81 100 ILE A CA 1
ATOM 767 C C . ILE A 1 100 ? -16.750 -0.242 5.071 1.00 90.81 100 ILE A C 1
ATOM 769 O O . ILE A 1 100 ? -17.241 0.076 3.994 1.00 90.81 100 ILE A O 1
ATOM 773 N N . THR A 1 101 ? -17.253 -1.244 5.795 1.00 88.44 101 THR A N 1
ATOM 774 C CA . THR A 1 101 ? -18.328 -2.131 5.323 1.00 88.44 101 THR A CA 1
ATOM 775 C C . THR A 1 101 ? -19.730 -1.571 5.548 1.00 88.44 101 THR A C 1
ATOM 777 O O . THR A 1 101 ? -20.615 -1.791 4.729 1.00 88.44 101 THR A O 1
ATOM 780 N N . SER A 1 102 ? -19.960 -0.860 6.656 1.00 86.94 102 SER A N 1
ATOM 781 C CA . SER A 1 102 ? -21.293 -0.364 7.035 1.00 86.94 102 SER A CA 1
ATOM 782 C C . SER A 1 102 ? -21.400 1.158 7.088 1.00 86.94 102 SER A C 1
ATOM 784 O O . SER A 1 102 ? -22.473 1.680 7.383 1.00 86.94 102 SER A O 1
ATOM 786 N N . TRP A 1 103 ? -20.285 1.866 6.910 1.00 89.06 103 TRP A N 1
ATOM 787 C CA . TRP A 1 103 ? -20.147 3.321 7.007 1.00 89.06 103 TRP A CA 1
ATOM 788 C C . TRP A 1 103 ? -20.625 3.949 8.326 1.00 89.06 103 TRP A C 1
ATOM 790 O O . TRP A 1 103 ? -20.928 5.140 8.401 1.00 89.06 103 TRP A O 1
ATOM 800 N N . ARG A 1 104 ? -20.691 3.146 9.393 1.00 88.38 104 ARG A N 1
ATOM 801 C CA . ARG A 1 104 ? -21.096 3.595 10.732 1.00 88.38 104 ARG A CA 1
ATOM 802 C C . ARG A 1 104 ? -19.882 4.126 11.474 1.00 88.38 104 ARG A C 1
ATOM 804 O O . ARG A 1 104 ? -18.789 3.590 11.313 1.00 88.38 104 ARG A O 1
ATOM 811 N N . GLU A 1 105 ? -20.079 5.144 12.301 1.00 89.94 105 GLU A N 1
ATOM 812 C CA . GLU A 1 105 ? -19.021 5.631 13.184 1.00 89.94 105 GLU A CA 1
ATOM 813 C C . GLU A 1 105 ? -18.675 4.568 14.226 1.00 89.94 105 GLU A C 1
ATOM 815 O O . GLU A 1 105 ? -19.559 4.005 14.877 1.00 89.94 105 GLU A O 1
ATOM 820 N N . VAL A 1 106 ? -17.382 4.298 14.369 1.00 87.06 106 VAL A N 1
ATOM 821 C CA . VAL A 1 106 ? -16.845 3.302 15.295 1.00 87.06 106 VAL A CA 1
ATOM 822 C C . VAL A 1 106 ? -15.768 3.929 16.179 1.00 87.06 106 VAL A C 1
ATOM 824 O O . VAL A 1 106 ? -15.148 4.924 15.791 1.00 87.06 106 VAL A O 1
ATOM 827 N N . PRO A 1 107 ? -15.534 3.390 17.388 1.00 84.69 107 PRO A N 1
ATOM 828 C CA . PRO A 1 107 ? -14.468 3.881 18.249 1.00 84.69 107 PRO A CA 1
ATOM 829 C C . PRO A 1 107 ? -13.089 3.746 17.586 1.00 84.69 107 PRO A C 1
ATOM 831 O O . PRO A 1 107 ? -12.839 2.817 16.811 1.00 84.69 107 PRO A O 1
ATOM 834 N N . THR A 1 108 ? -12.174 4.657 17.916 1.00 83.00 108 THR A N 1
ATOM 835 C CA . THR A 1 108 ? -10.794 4.617 17.418 1.00 83.00 108 THR A CA 1
ATOM 836 C C . THR A 1 108 ? -10.110 3.308 17.809 1.00 83.00 108 THR A C 1
ATOM 838 O O . THR A 1 108 ? -10.182 2.891 18.964 1.00 83.00 108 THR A O 1
ATOM 841 N N . GLY A 1 109 ? -9.447 2.669 16.841 1.00 76.88 109 GLY A N 1
ATOM 842 C CA . GLY A 1 109 ? -8.820 1.353 17.010 1.00 76.88 109 GLY A CA 1
ATOM 843 C C . GLY A 1 109 ? -9.696 0.168 16.592 1.00 76.88 109 GLY A C 1
ATOM 844 O O . GLY A 1 109 ? -9.281 -0.968 16.771 1.00 76.88 109 GLY A O 1
ATOM 845 N N . THR A 1 110 ? -10.891 0.409 16.040 1.00 84.06 110 THR A N 1
ATOM 846 C CA . THR A 1 110 ? -11.711 -0.650 15.425 1.00 84.06 110 THR A CA 1
ATOM 847 C C . THR A 1 110 ? -11.086 -1.118 14.112 1.00 84.06 110 THR A C 1
ATOM 849 O O . THR A 1 110 ? -10.809 -0.291 13.241 1.00 84.06 110 THR A O 1
ATOM 852 N N . ASN A 1 111 ? -10.923 -2.432 13.951 1.00 85.19 111 ASN A N 1
ATOM 853 C CA . ASN A 1 111 ? -10.424 -3.039 12.718 1.00 85.19 111 ASN A CA 1
ATOM 854 C C . ASN A 1 111 ? -11.386 -2.736 11.560 1.00 85.19 111 ASN A C 1
ATOM 856 O O . ASN A 1 111 ? -12.606 -2.875 11.685 1.00 85.19 111 ASN A O 1
ATOM 860 N N . GLY A 1 112 ? -10.839 -2.258 10.442 1.00 84.06 112 GLY A N 1
ATOM 861 C CA . GLY A 1 112 ? -11.621 -1.775 9.302 1.00 84.06 112 GLY A CA 1
ATOM 862 C C . GLY A 1 112 ? -12.247 -0.387 9.459 1.00 84.06 112 GLY A C 1
ATOM 863 O O . GLY A 1 112 ? -13.071 0.020 8.633 1.00 84.06 112 GLY A O 1
ATOM 864 N N . GLY A 1 113 ? -11.887 0.346 10.516 1.00 87.56 113 GLY A N 1
ATOM 865 C CA . GLY A 1 113 ? -12.228 1.754 10.678 1.00 87.56 113 GLY A CA 1
ATOM 866 C C . GLY A 1 113 ? -11.335 2.646 9.817 1.00 87.56 113 GLY A C 1
ATOM 867 O O . GLY A 1 113 ? -10.145 2.778 10.083 1.00 87.56 113 GLY A O 1
ATOM 868 N N . VAL A 1 114 ? -11.923 3.324 8.833 1.00 91.12 114 VAL A N 1
ATOM 869 C CA . VAL A 1 114 ? -11.218 4.258 7.948 1.00 91.12 114 VAL A CA 1
ATOM 870 C C . VAL A 1 114 ? -11.520 5.710 8.304 1.00 91.12 114 VAL A C 1
ATOM 872 O O . VAL A 1 114 ? -12.616 6.059 8.750 1.00 91.12 114 VAL A O 1
ATOM 875 N N . THR A 1 115 ? -10.534 6.581 8.096 1.00 91.62 115 THR A N 1
ATOM 876 C CA . THR A 1 115 ? -10.680 8.040 8.203 1.00 91.62 115 THR A CA 1
ATOM 877 C C . THR A 1 115 ? -10.195 8.692 6.908 1.00 91.62 115 THR A C 1
ATOM 879 O O . THR A 1 115 ? -9.284 8.153 6.278 1.00 91.62 115 THR A O 1
ATOM 882 N N . PRO A 1 116 ? -10.732 9.860 6.505 1.00 91.00 116 PRO A N 1
ATOM 883 C CA . PRO A 1 116 ? -10.235 10.572 5.325 1.00 91.00 116 PRO A CA 1
ATOM 884 C C . PRO A 1 116 ? -8.737 10.890 5.416 1.00 91.00 116 PRO A C 1
ATOM 886 O O . PRO A 1 116 ? -8.009 10.754 4.438 1.00 91.00 116 PRO A O 1
ATOM 889 N N . VAL A 1 117 ? -8.267 11.251 6.616 1.00 91.38 117 VAL A N 1
ATOM 890 C CA . VAL A 1 117 ? -6.848 11.512 6.893 1.00 91.38 117 VAL A CA 1
ATOM 891 C C . VAL A 1 117 ? -6.012 10.242 6.743 1.00 91.38 117 VAL A C 1
ATOM 893 O O . VAL A 1 117 ? -4.949 10.290 6.135 1.00 91.38 117 VAL A O 1
ATOM 896 N N . GLY A 1 118 ? -6.502 9.102 7.241 1.00 90.25 118 GLY A N 1
ATOM 897 C CA . GLY A 1 118 ? -5.847 7.807 7.061 1.00 90.25 118 GLY A CA 1
ATOM 898 C C . GLY A 1 118 ? -5.738 7.411 5.588 1.00 90.25 118 GLY A C 1
ATOM 899 O O . GLY A 1 118 ? -4.656 7.055 5.142 1.00 90.25 118 GLY A O 1
ATOM 900 N N . LEU A 1 119 ? -6.812 7.560 4.807 1.00 93.00 119 LEU A N 1
ATOM 901 C CA . LEU A 1 119 ? -6.800 7.259 3.368 1.00 93.00 119 LEU A CA 1
ATOM 902 C C . LEU A 1 119 ? -5.820 8.155 2.599 1.00 93.00 119 LEU A C 1
ATOM 904 O O . LEU A 1 119 ? -5.067 7.669 1.756 1.00 93.00 119 LEU A O 1
ATOM 908 N N . LEU A 1 120 ? -5.777 9.453 2.921 1.00 94.12 120 LEU A N 1
ATOM 909 C CA . LEU A 1 120 ? -4.790 10.364 2.343 1.00 94.12 120 LEU A CA 1
ATOM 910 C C . LEU A 1 120 ? -3.363 9.971 2.746 1.00 94.12 120 LEU A C 1
ATOM 912 O O . LEU A 1 120 ? -2.467 9.980 1.905 1.00 94.12 120 LEU A O 1
ATOM 916 N N . ALA A 1 121 ? -3.147 9.584 4.004 1.00 91.38 121 ALA A N 1
ATOM 917 C CA . ALA A 1 121 ? -1.854 9.092 4.465 1.00 91.38 121 ALA A CA 1
ATOM 918 C C . ALA A 1 121 ? -1.438 7.809 3.728 1.00 91.38 121 ALA A C 1
ATOM 920 O O . ALA A 1 121 ? -0.279 7.703 3.333 1.00 91.38 121 ALA A O 1
ATOM 921 N N . SER A 1 122 ? -2.365 6.880 3.462 1.00 92.75 122 SER A N 1
ATOM 922 C CA . SER A 1 122 ? -2.082 5.686 2.658 1.00 92.75 122 SER A CA 1
ATOM 923 C C . SER A 1 122 ? -1.677 6.021 1.230 1.00 92.75 122 SER A C 1
ATOM 925 O O . SER A 1 122 ? -0.694 5.478 0.725 1.00 92.75 122 SER A O 1
ATOM 927 N N . PHE A 1 123 ? -2.408 6.939 0.595 1.00 95.69 123 PHE A N 1
ATOM 928 C CA . PHE A 1 123 ? -2.094 7.415 -0.748 1.00 95.69 123 PHE A CA 1
ATOM 929 C C . PHE A 1 123 ? -0.700 8.055 -0.800 1.00 95.69 123 PHE A C 1
ATOM 931 O O . PHE A 1 123 ? 0.103 7.718 -1.667 1.00 95.69 123 PHE A O 1
ATOM 938 N N . LEU A 1 124 ? -0.377 8.932 0.158 1.00 93.50 124 LEU A N 1
ATOM 939 C CA . LEU A 1 124 ? 0.931 9.590 0.241 1.00 93.50 124 LEU A CA 1
ATOM 940 C C . LEU A 1 124 ? 2.067 8.612 0.570 1.00 93.50 124 LEU A C 1
ATOM 942 O O . LEU A 1 124 ? 3.165 8.760 0.035 1.00 93.50 124 LEU A O 1
ATOM 946 N N . GLY A 1 125 ? 1.810 7.600 1.401 1.00 88.69 125 GLY A N 1
ATOM 947 C CA . GLY A 1 125 ? 2.772 6.539 1.697 1.00 88.69 125 GLY A CA 1
ATOM 948 C C . GLY A 1 125 ? 3.104 5.712 0.454 1.00 88.69 125 GLY A C 1
ATOM 949 O O . GLY A 1 125 ? 4.277 5.533 0.123 1.00 88.69 125 GLY A O 1
ATOM 950 N N . GLY A 1 126 ? 2.081 5.282 -0.290 1.00 91.69 126 GLY A N 1
ATOM 951 C CA . GLY A 1 126 ? 2.259 4.598 -1.572 1.00 91.69 126 GLY A CA 1
ATOM 952 C C . GLY A 1 126 ? 2.956 5.473 -2.621 1.00 91.69 126 GLY A C 1
ATOM 953 O O . GLY A 1 126 ? 3.855 5.007 -3.324 1.00 91.69 126 GLY A O 1
ATOM 954 N N . LEU A 1 127 ? 2.608 6.763 -2.677 1.00 93.62 127 LEU A N 1
ATOM 955 C CA . LEU A 1 127 ? 3.244 7.746 -3.557 1.00 93.62 127 LEU A CA 1
ATOM 956 C C . LEU A 1 127 ? 4.740 7.873 -3.252 1.00 93.62 127 LEU A C 1
ATOM 958 O O . LEU A 1 127 ? 5.549 7.862 -4.174 1.00 93.62 127 LEU A O 1
ATOM 962 N N . ALA A 1 128 ? 5.123 7.960 -1.976 1.00 89.31 128 ALA A N 1
ATOM 963 C CA . ALA A 1 128 ? 6.522 8.068 -1.571 1.00 89.31 128 ALA A CA 1
ATOM 964 C C . ALA A 1 128 ? 7.352 6.862 -2.041 1.00 89.31 128 ALA A C 1
ATOM 966 O O . ALA A 1 128 ? 8.465 7.037 -2.542 1.00 89.31 128 ALA A O 1
ATOM 967 N N . VAL A 1 129 ? 6.794 5.651 -1.938 1.00 86.94 129 VAL A N 1
ATOM 968 C CA . VAL A 1 129 ? 7.430 4.422 -2.438 1.00 86.94 129 VAL A CA 1
ATOM 969 C C . VAL A 1 129 ? 7.532 4.433 -3.965 1.00 86.94 129 VAL A C 1
ATOM 971 O O . VAL A 1 129 ? 8.603 4.156 -4.505 1.00 86.94 129 VAL A O 1
ATOM 974 N N . GLY A 1 130 ? 6.461 4.818 -4.667 1.00 90.38 130 GLY A N 1
ATOM 975 C CA . GLY A 1 130 ? 6.460 4.945 -6.128 1.00 90.38 130 GLY A CA 1
ATOM 976 C C . GLY A 1 130 ? 7.477 5.972 -6.641 1.00 90.38 130 GLY A C 1
ATOM 977 O O . GLY A 1 130 ? 8.194 5.700 -7.600 1.00 90.38 130 GLY A O 1
ATOM 978 N N . VAL A 1 131 ? 7.602 7.125 -5.974 1.00 89.88 131 VAL A N 1
ATOM 979 C CA . VAL A 1 131 ? 8.602 8.160 -6.295 1.00 89.88 131 VAL A CA 1
ATOM 980 C C . VAL A 1 131 ? 10.023 7.652 -6.055 1.00 89.88 131 VAL A C 1
ATOM 982 O O . VAL A 1 131 ? 10.882 7.848 -6.912 1.00 89.88 131 VAL A O 1
ATOM 985 N N . ALA A 1 132 ? 10.284 6.981 -4.929 1.00 85.81 132 ALA A N 1
ATOM 986 C CA . ALA A 1 132 ? 11.603 6.415 -4.637 1.00 85.81 132 ALA A CA 1
ATOM 987 C C . ALA A 1 132 ? 12.034 5.396 -5.707 1.00 85.81 132 ALA A C 1
ATOM 989 O O . ALA A 1 132 ? 13.173 5.438 -6.188 1.00 85.81 132 ALA A O 1
ATOM 990 N N . TYR A 1 133 ? 11.101 4.538 -6.128 1.00 86.44 133 TYR A N 1
ATOM 991 C CA . TYR A 1 133 ? 11.321 3.580 -7.207 1.00 86.44 133 TYR A CA 1
ATOM 992 C C . TYR A 1 133 ? 11.583 4.290 -8.542 1.00 86.44 133 TYR A C 1
ATOM 994 O O . TYR A 1 133 ? 12.592 4.035 -9.193 1.00 86.44 133 TYR A O 1
ATOM 1002 N N . TYR A 1 134 ? 10.730 5.245 -8.922 1.00 88.44 134 TYR A N 1
ATOM 1003 C CA . TYR A 1 134 ? 10.860 6.000 -10.172 1.00 88.44 134 TYR A CA 1
ATOM 1004 C C . TYR A 1 134 ? 12.181 6.782 -10.273 1.00 88.44 134 TYR A C 1
ATOM 1006 O O . TYR A 1 134 ? 12.844 6.747 -11.308 1.00 88.44 134 TYR A O 1
ATOM 1014 N N . ILE A 1 135 ? 12.617 7.438 -9.192 1.00 85.56 135 ILE A N 1
ATOM 1015 C CA . ILE A 1 135 ? 13.920 8.124 -9.153 1.00 85.56 135 ILE A CA 1
ATOM 1016 C C . ILE A 1 135 ? 15.061 7.122 -9.356 1.00 85.56 135 ILE A C 1
ATOM 1018 O O . ILE A 1 135 ? 16.019 7.413 -10.068 1.00 85.56 135 ILE A O 1
ATOM 1022 N N . SER A 1 136 ? 14.952 5.930 -8.771 1.00 82.12 136 SER A N 1
ATOM 1023 C CA . SER A 1 136 ? 15.973 4.889 -8.915 1.00 82.12 136 SER A CA 1
ATOM 1024 C C . SER A 1 136 ? 16.043 4.362 -10.349 1.00 82.12 136 SER A C 1
ATOM 1026 O O . SER A 1 136 ? 17.140 4.210 -10.882 1.00 82.12 136 SER A O 1
ATOM 1028 N N . GLN A 1 137 ? 14.894 4.208 -11.011 1.00 82.69 137 GLN A N 1
ATOM 1029 C CA . GLN A 1 137 ? 14.821 3.867 -12.434 1.00 82.69 137 GLN A CA 1
ATOM 1030 C C . GLN A 1 137 ? 15.524 4.913 -13.308 1.00 82.69 137 GLN A C 1
ATOM 1032 O O . GLN A 1 137 ? 16.350 4.550 -14.141 1.00 82.69 137 GLN A O 1
ATOM 1037 N N . ILE A 1 138 ? 15.279 6.209 -13.071 1.00 83.69 138 ILE A N 1
ATOM 1038 C CA . ILE A 1 138 ? 15.948 7.300 -13.805 1.00 83.69 138 ILE A CA 1
ATOM 1039 C C . ILE A 1 138 ? 17.470 7.266 -13.624 1.00 83.69 138 ILE A C 1
ATOM 1041 O O . ILE A 1 138 ? 18.210 7.522 -14.571 1.00 83.69 138 ILE A O 1
ATOM 1045 N N . LEU A 1 139 ? 17.948 6.989 -12.409 1.00 82.06 139 LEU A N 1
ATOM 1046 C CA . LEU A 1 139 ? 19.374 7.070 -12.088 1.00 82.06 139 LEU A CA 1
ATOM 1047 C C . LEU A 1 139 ? 20.171 5.832 -12.516 1.00 82.06 139 LEU A C 1
ATOM 1049 O O . LEU A 1 139 ? 21.374 5.943 -12.751 1.00 82.06 139 LEU A O 1
ATOM 1053 N N . LEU A 1 140 ? 19.535 4.658 -12.566 1.00 79.81 140 LEU A N 1
ATOM 1054 C CA . LEU A 1 140 ? 20.240 3.377 -12.659 1.00 79.81 140 LEU A CA 1
ATOM 1055 C C . LEU A 1 140 ? 19.967 2.606 -13.956 1.00 79.81 140 LEU A C 1
ATOM 1057 O O . LEU A 1 140 ? 20.809 1.799 -14.358 1.00 79.81 140 LEU A O 1
ATOM 1061 N N . VAL A 1 141 ? 18.847 2.861 -14.642 1.00 79.94 141 VAL A N 1
ATOM 1062 C CA . VAL A 1 141 ? 18.525 2.204 -15.917 1.00 79.94 141 VAL A CA 1
ATOM 1063 C C . VAL A 1 141 ? 19.121 2.998 -17.078 1.00 79.94 141 VAL A C 1
ATOM 1065 O O . VAL A 1 141 ? 18.704 4.114 -17.375 1.00 79.94 141 VAL A O 1
ATOM 1068 N N . ARG A 1 142 ? 20.098 2.404 -17.771 1.00 70.25 142 ARG A N 1
ATOM 1069 C CA . ARG A 1 142 ? 20.818 3.056 -18.882 1.00 70.25 142 ARG A CA 1
ATOM 1070 C C . ARG A 1 142 ? 19.963 3.243 -20.140 1.00 70.25 142 ARG A C 1
ATOM 1072 O O . ARG A 1 142 ? 20.083 4.261 -20.815 1.00 70.25 142 ARG A O 1
ATOM 1079 N N . ASP A 1 143 ? 19.059 2.305 -20.409 1.00 72.94 143 ASP A N 1
ATOM 1080 C CA . ASP A 1 143 ? 18.275 2.252 -21.651 1.00 72.94 143 ASP A CA 1
ATOM 1081 C C . ASP A 1 143 ? 16.826 2.738 -21.476 1.00 72.94 143 ASP A C 1
ATOM 1083 O O . ASP A 1 143 ? 15.941 2.390 -22.254 1.00 72.94 143 ASP A O 1
ATOM 1087 N N . LEU A 1 144 ? 16.572 3.580 -20.466 1.00 77.00 144 LEU A N 1
ATOM 1088 C CA . LEU A 1 144 ? 15.228 4.065 -20.127 1.00 77.00 144 LEU A CA 1
ATOM 1089 C C . LEU A 1 144 ? 14.538 4.800 -21.288 1.00 77.00 144 LEU A C 1
ATOM 1091 O O . LEU A 1 144 ? 13.325 4.743 -21.429 1.00 77.00 144 LEU A O 1
ATOM 1095 N N . HIS A 1 145 ? 15.325 5.469 -22.133 1.00 72.81 145 HIS A N 1
ATOM 1096 C CA . HIS A 1 145 ? 14.856 6.216 -23.301 1.00 72.81 145 HIS A CA 1
ATOM 1097 C C . HIS A 1 145 ? 14.287 5.329 -24.424 1.00 72.81 145 HIS A C 1
ATOM 1099 O O . HIS A 1 145 ? 13.646 5.849 -25.333 1.00 72.81 145 HIS A O 1
ATOM 1105 N N . LEU A 1 146 ? 14.544 4.017 -24.385 1.00 72.81 146 LEU A N 1
ATOM 1106 C CA . LEU A 1 146 ? 14.028 3.039 -25.349 1.00 72.81 146 LEU A CA 1
ATOM 1107 C C . LEU A 1 146 ? 12.780 2.309 -24.839 1.00 72.81 146 LEU A C 1
ATOM 1109 O O . LEU A 1 146 ? 12.219 1.503 -25.585 1.00 72.81 146 LEU A O 1
ATOM 1113 N N . ALA A 1 147 ? 12.401 2.523 -23.580 1.00 78.38 147 ALA A N 1
ATOM 1114 C CA . ALA A 1 147 ? 11.269 1.883 -22.925 1.00 78.38 147 ALA A CA 1
ATOM 1115 C C . ALA A 1 147 ? 10.057 2.822 -22.859 1.00 78.38 147 ALA A C 1
ATOM 1117 O O . ALA A 1 147 ? 10.181 4.037 -23.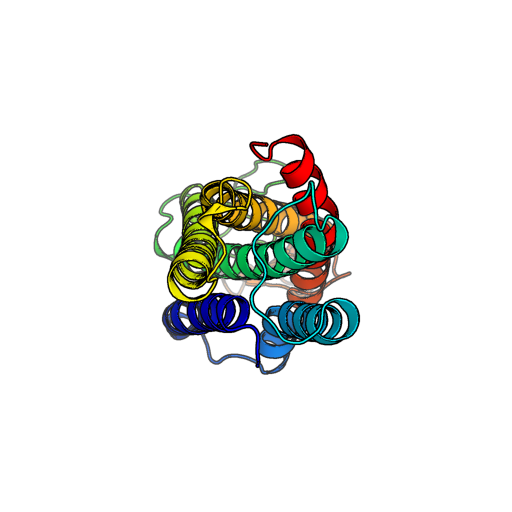040 1.00 78.38 147 ALA A O 1
ATOM 1118 N N . ASP A 1 148 ? 8.899 2.244 -22.550 1.00 82.06 148 ASP A N 1
ATOM 1119 C CA . ASP A 1 148 ? 7.660 2.981 -22.307 1.00 82.06 148 ASP A CA 1
ATOM 1120 C C . ASP A 1 148 ? 7.833 4.041 -21.197 1.00 82.06 148 ASP A C 1
ATOM 1122 O O . ASP A 1 148 ? 8.712 3.922 -20.330 1.00 82.06 148 ASP A O 1
ATOM 1126 N N . PRO A 1 149 ? 6.994 5.092 -21.159 1.00 84.94 149 PRO A N 1
ATOM 1127 C CA . PRO A 1 149 ? 7.057 6.100 -20.110 1.00 84.94 149 PRO A CA 1
ATOM 1128 C C . PRO A 1 149 ? 6.925 5.489 -18.707 1.00 84.94 149 PRO A C 1
ATOM 1130 O O . PRO A 1 149 ? 5.961 4.798 -18.399 1.00 84.94 149 PRO A O 1
ATOM 1133 N N . GLN A 1 150 ? 7.878 5.803 -17.824 1.00 86.81 150 GLN A N 1
ATOM 1134 C CA . GLN A 1 150 ? 7.956 5.223 -16.474 1.00 86.81 150 GLN A CA 1
ATOM 1135 C C . GLN A 1 150 ? 7.208 6.031 -15.398 1.00 86.81 150 GLN A C 1
ATOM 1137 O O . GLN A 1 150 ? 7.043 5.565 -14.273 1.00 86.81 150 GLN A O 1
ATOM 1142 N N . TRP A 1 151 ? 6.723 7.237 -15.714 1.00 88.38 151 TRP A N 1
ATOM 1143 C CA . TRP A 1 151 ? 5.948 8.061 -14.775 1.00 88.38 151 TRP A CA 1
ATOM 1144 C C . TRP A 1 151 ? 4.701 7.364 -14.173 1.00 88.38 151 TRP A C 1
ATOM 1146 O O . TRP A 1 151 ? 4.379 7.681 -13.021 1.00 88.38 151 TRP A O 1
ATOM 1156 N N . PRO A 1 152 ? 4.017 6.401 -14.844 1.00 92.62 152 PRO A N 1
ATOM 1157 C CA . PRO A 1 152 ? 2.879 5.693 -14.260 1.00 92.62 152 PRO A CA 1
ATOM 1158 C C . PRO A 1 152 ? 3.237 4.886 -13.009 1.00 92.62 152 PRO A C 1
ATOM 1160 O O . PRO A 1 152 ? 2.356 4.646 -12.191 1.00 92.62 152 PRO A O 1
ATOM 1163 N N . ILE A 1 153 ? 4.514 4.541 -12.792 1.00 91.25 153 ILE A N 1
ATOM 1164 C CA . ILE A 1 153 ? 5.013 3.897 -11.561 1.00 91.25 153 ILE A CA 1
ATOM 1165 C C . ILE A 1 153 ? 4.616 4.694 -10.312 1.00 91.25 153 ILE A C 1
ATOM 1167 O O . ILE A 1 153 ? 4.236 4.120 -9.291 1.00 91.25 153 ILE A O 1
ATOM 1171 N N . VAL A 1 154 ? 4.689 6.024 -10.385 1.00 93.31 154 VAL A N 1
ATOM 1172 C CA . VAL A 1 154 ? 4.380 6.908 -9.255 1.00 93.31 154 VAL A CA 1
ATOM 1173 C C . VAL A 1 154 ? 2.892 6.845 -8.915 1.00 93.31 154 VAL A C 1
ATOM 1175 O O . VAL A 1 154 ? 2.520 6.690 -7.750 1.00 93.31 154 VAL A O 1
ATOM 1178 N N . VAL A 1 155 ? 2.042 6.917 -9.942 1.00 94.19 155 VAL A N 1
ATOM 1179 C CA . VAL A 1 155 ? 0.584 6.809 -9.794 1.00 94.19 155 VAL A CA 1
ATOM 1180 C C . VAL A 1 155 ? 0.205 5.412 -9.314 1.00 94.19 155 VAL A C 1
ATOM 1182 O O . VAL A 1 155 ? -0.595 5.279 -8.391 1.00 94.19 155 VAL A O 1
ATOM 1185 N N . TYR A 1 156 ? 0.831 4.380 -9.878 1.00 94.38 156 TYR A N 1
ATOM 1186 C CA . TYR A 1 156 ? 0.656 2.993 -9.471 1.00 94.38 156 TYR A CA 1
ATOM 1187 C C . TYR A 1 156 ? 0.971 2.800 -7.986 1.00 94.38 156 TYR A C 1
ATOM 1189 O O . TYR A 1 156 ? 0.142 2.255 -7.265 1.00 94.38 156 TYR A O 1
ATOM 1197 N N . GLY A 1 157 ? 2.113 3.302 -7.504 1.00 94.06 157 GLY A N 1
ATOM 1198 C CA . GLY A 1 157 ? 2.475 3.237 -6.087 1.00 94.06 157 GLY A CA 1
ATOM 1199 C C . GLY A 1 157 ? 1.436 3.913 -5.189 1.00 94.06 157 GLY A C 1
ATOM 1200 O O . GLY A 1 157 ? 0.986 3.324 -4.207 1.00 94.06 157 GLY A O 1
ATOM 1201 N N . ALA A 1 158 ? 0.985 5.117 -5.547 1.00 95.12 158 ALA A N 1
ATOM 1202 C CA . ALA A 1 158 ? -0.027 5.840 -4.775 1.00 95.12 158 ALA A CA 1
ATOM 1203 C C . ALA A 1 158 ? -1.370 5.091 -4.713 1.00 95.12 158 ALA A C 1
ATOM 1205 O O . ALA A 1 158 ? -1.964 4.944 -3.640 1.00 95.12 158 ALA A O 1
ATOM 1206 N N . MET A 1 159 ? -1.819 4.560 -5.853 1.00 95.44 159 MET A N 1
ATOM 1207 C CA . MET A 1 159 ? -3.051 3.777 -5.943 1.00 95.44 159 MET A CA 1
ATOM 1208 C C . MET A 1 159 ? -2.931 2.435 -5.220 1.00 95.44 159 MET A C 1
ATOM 1210 O O . MET A 1 159 ? -3.869 2.046 -4.532 1.00 95.44 159 MET A O 1
ATOM 1214 N N . ALA A 1 160 ? -1.789 1.754 -5.309 1.00 94.38 160 ALA A N 1
ATOM 1215 C CA . ALA A 1 160 ? -1.541 0.506 -4.593 1.00 94.38 160 ALA A CA 1
ATOM 1216 C C . ALA A 1 160 ? -1.540 0.709 -3.072 1.00 94.38 160 ALA A C 1
ATOM 1218 O O . ALA A 1 160 ? -2.108 -0.109 -2.352 1.00 94.38 160 ALA A O 1
ATOM 1219 N N . GLY A 1 161 ? -0.984 1.821 -2.579 1.00 93.12 161 GLY A N 1
ATOM 1220 C CA . GLY A 1 161 ? -1.061 2.184 -1.162 1.00 93.12 161 GLY A CA 1
ATOM 1221 C C . GLY A 1 161 ? -2.491 2.439 -0.685 1.00 93.12 161 GLY A C 1
ATOM 1222 O O . GLY A 1 161 ? -2.884 1.943 0.369 1.00 93.12 161 GLY A O 1
ATOM 1223 N N . LEU A 1 162 ? -3.289 3.166 -1.473 1.00 94.56 162 LEU A N 1
ATOM 1224 C CA . LEU A 1 162 ? -4.688 3.464 -1.150 1.00 94.56 162 LEU A CA 1
ATOM 1225 C C . LEU A 1 162 ? -5.591 2.223 -1.234 1.00 94.56 162 LEU A C 1
ATOM 1227 O O . LEU A 1 162 ? -6.319 1.917 -0.294 1.00 94.56 162 LEU A O 1
ATOM 1231 N N . VAL A 1 163 ? -5.558 1.506 -2.359 1.00 94.56 163 VAL A N 1
ATOM 1232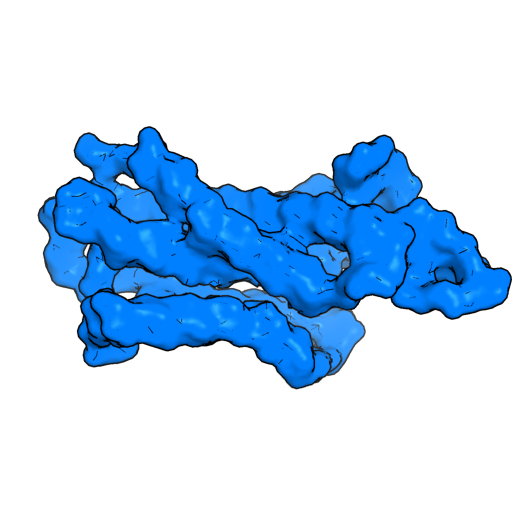 C CA . VAL A 1 163 ? -6.371 0.298 -2.574 1.00 94.56 163 VAL A CA 1
ATOM 1233 C C . VAL A 1 163 ? -5.964 -0.789 -1.586 1.00 94.56 163 VAL A C 1
ATOM 1235 O O . VAL A 1 163 ? -6.833 -1.455 -1.031 1.00 94.56 163 VAL A O 1
ATOM 1238 N N . GLY A 1 164 ? -4.665 -0.927 -1.320 1.00 91.94 164 GLY A N 1
ATOM 1239 C CA . GLY A 1 164 ? -4.133 -1.854 -0.332 1.00 91.94 164 GLY A CA 1
ATOM 1240 C C . GLY A 1 164 ? -4.700 -1.627 1.065 1.00 91.94 164 GLY A C 1
ATOM 1241 O O . GLY A 1 164 ? -5.265 -2.553 1.642 1.00 91.94 164 GLY A O 1
ATOM 1242 N N . SER A 1 165 ? -4.655 -0.393 1.578 1.00 90.75 165 SER A N 1
ATOM 1243 C CA . SER A 1 165 ? -5.197 -0.093 2.913 1.00 90.75 165 SER A CA 1
ATOM 1244 C C . SER A 1 165 ? -6.723 -0.209 2.989 1.00 90.75 165 SER A C 1
ATOM 1246 O O . SER A 1 165 ? -7.277 -0.582 4.027 1.00 90.75 165 SER A O 1
ATOM 1248 N N . MET A 1 166 ? -7.430 0.056 1.885 1.00 92.75 166 MET A N 1
ATOM 1249 C CA . MET A 1 166 ? -8.871 -0.189 1.795 1.00 92.75 166 MET A CA 1
ATOM 1250 C C . MET A 1 166 ? -9.196 -1.685 1.824 1.00 92.75 166 MET A C 1
ATOM 1252 O O . MET A 1 166 ? -10.106 -2.088 2.549 1.00 92.75 166 MET A O 1
ATOM 1256 N N . LEU A 1 167 ? -8.465 -2.508 1.067 1.00 92.19 167 LEU A N 1
ATOM 1257 C CA . LEU A 1 167 ? -8.618 -3.964 1.088 1.00 92.19 167 LEU A CA 1
ATOM 1258 C C . LEU A 1 167 ? -8.322 -4.518 2.478 1.00 92.19 167 LEU A C 1
ATOM 1260 O O . LEU A 1 167 ? -9.116 -5.305 2.987 1.00 92.19 167 LEU A O 1
ATOM 1264 N N . ASP A 1 168 ? -7.247 -4.052 3.109 1.00 89.31 168 ASP A N 1
ATOM 1265 C CA . ASP A 1 168 ? -6.903 -4.410 4.480 1.00 89.31 168 ASP A CA 1
ATOM 1266 C C . ASP A 1 168 ? -8.047 -4.092 5.447 1.00 89.31 168 ASP A C 1
ATOM 1268 O O . ASP A 1 168 ? -8.556 -4.966 6.144 1.00 89.31 168 ASP A O 1
ATOM 1272 N N . SER A 1 169 ? -8.588 -2.876 5.364 1.00 89.50 169 SER A N 1
ATOM 1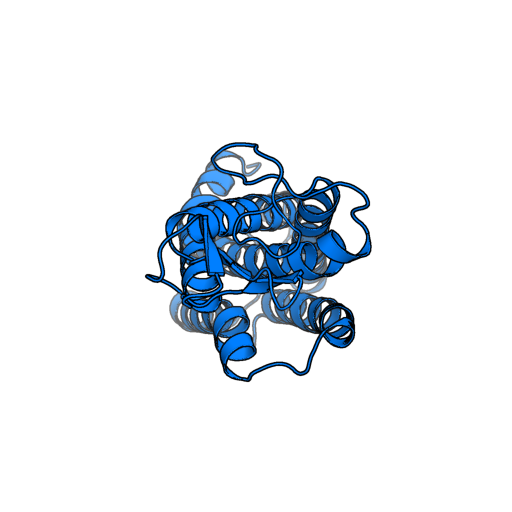273 C CA . SER A 1 169 ? -9.727 -2.458 6.179 1.00 89.50 169 SER A CA 1
ATOM 1274 C C . SER A 1 169 ? -10.979 -3.313 5.942 1.00 89.50 169 SER A C 1
ATOM 1276 O O . SER A 1 169 ? -11.715 -3.619 6.885 1.00 89.50 169 SER A O 1
ATOM 1278 N N . VAL A 1 170 ? -11.256 -3.709 4.694 1.00 91.44 170 VAL A N 1
ATOM 1279 C CA . VAL A 1 170 ? -12.394 -4.586 4.371 1.00 91.44 170 VAL A CA 1
ATOM 1280 C C . VAL A 1 170 ? -12.171 -5.971 4.966 1.00 91.44 170 VAL A C 1
ATOM 1282 O O . VAL A 1 170 ? -13.075 -6.502 5.614 1.00 91.44 170 VAL A O 1
ATOM 1285 N N . LEU A 1 171 ? -10.988 -6.550 4.770 1.00 88.00 171 LEU A N 1
ATOM 1286 C CA . LEU A 1 171 ? -10.637 -7.860 5.308 1.00 88.00 171 LEU A CA 1
ATOM 1287 C C . LEU A 1 171 ? -10.649 -7.840 6.841 1.00 88.00 171 LEU A C 1
ATOM 1289 O O . LEU A 1 171 ? -11.229 -8.735 7.453 1.00 88.00 171 LEU A O 1
ATOM 1293 N N . GLY A 1 172 ? -10.138 -6.781 7.464 1.00 86.75 172 GLY A N 1
ATOM 1294 C CA . GLY A 1 172 ? -10.144 -6.584 8.908 1.00 86.75 172 GLY A CA 1
ATOM 1295 C C . GLY A 1 172 ? -11.557 -6.488 9.474 1.00 86.75 172 GLY A C 1
ATOM 1296 O O . GLY A 1 172 ? -11.902 -7.203 10.413 1.00 86.75 172 GLY A O 1
ATOM 1297 N N . ALA A 1 173 ? -12.443 -5.719 8.834 1.00 87.50 173 ALA A N 1
ATOM 1298 C CA . ALA A 1 173 ? -13.844 -5.621 9.253 1.00 87.50 173 ALA A CA 1
ATOM 1299 C C . ALA A 1 173 ? -14.596 -6.970 9.220 1.00 87.50 173 ALA A C 1
ATOM 1301 O O . ALA A 1 173 ? -15.556 -7.157 9.978 1.00 87.50 173 ALA A O 1
ATOM 1302 N N . HIS A 1 174 ? -14.193 -7.902 8.347 1.00 87.06 174 HIS A N 1
ATOM 1303 C CA . HIS A 1 174 ? -14.824 -9.220 8.209 1.00 87.06 174 HIS A CA 1
ATOM 1304 C C . HIS A 1 174 ? -14.154 -10.303 9.064 1.00 87.06 174 HIS A C 1
ATOM 1306 O O . HIS A 1 174 ? -14.854 -11.128 9.665 1.00 87.06 174 HIS A O 1
ATOM 1312 N N . TRP A 1 175 ? -12.823 -10.321 9.112 1.00 86.62 175 TRP A N 1
ATOM 1313 C CA . TRP A 1 175 ? -12.021 -11.450 9.592 1.00 86.62 175 TRP A CA 1
ATOM 1314 C C . TRP A 1 175 ? -11.128 -11.143 10.793 1.00 86.62 175 TRP A C 1
ATOM 1316 O O . TRP A 1 175 ? -10.506 -12.079 11.289 1.00 86.62 175 TRP A O 1
ATOM 1326 N N . GLN A 1 176 ? -11.108 -9.905 11.296 1.00 84.56 176 GLN A N 1
ATOM 1327 C CA . GLN A 1 176 ? -10.463 -9.566 12.567 1.00 84.56 176 GLN A CA 1
ATOM 1328 C C . GLN A 1 176 ? -11.496 -9.156 13.603 1.00 84.56 176 GLN A C 1
ATOM 1330 O O . GLN A 1 176 ? -12.312 -8.262 13.384 1.00 84.56 176 GLN A O 1
ATOM 1335 N N . TYR A 1 177 ? -11.441 -9.773 14.776 1.00 86.56 177 TYR A N 1
ATOM 1336 C CA . TYR A 1 177 ? -12.327 -9.400 15.867 1.00 86.56 177 TYR A CA 1
ATOM 1337 C C . TYR A 1 177 ? -12.000 -7.995 16.399 1.00 86.56 177 TYR A C 1
ATOM 1339 O O . TYR A 1 177 ? -10.847 -7.686 16.698 1.00 86.56 177 TYR A O 1
ATOM 1347 N N . SER A 1 178 ? -13.028 -7.164 16.578 1.00 86.06 178 SER A N 1
ATOM 1348 C CA . SER A 1 178 ? -12.948 -5.937 17.379 1.00 86.06 178 SER A CA 1
ATOM 1349 C C . SER A 1 178 ? -14.093 -5.888 18.378 1.00 86.06 178 SER A C 1
ATOM 1351 O O . SER A 1 178 ? -15.267 -5.907 17.994 1.00 86.06 178 SER A O 1
ATOM 1353 N N . GLY A 1 179 ? -13.757 -5.772 19.659 1.00 85.31 179 GLY A N 1
ATOM 1354 C CA . GLY A 1 179 ? -14.702 -5.558 20.752 1.00 85.31 179 GLY A CA 1
ATOM 1355 C C . GLY A 1 179 ? -14.371 -4.287 21.522 1.00 85.31 179 GLY A C 1
ATOM 1356 O O . GLY A 1 179 ? -13.215 -3.905 21.625 1.00 85.31 179 GLY A O 1
ATOM 1357 N N . TYR A 1 180 ? -15.374 -3.608 22.066 1.00 86.69 180 TYR A N 1
ATOM 1358 C CA . TYR A 1 180 ? -15.167 -2.486 22.979 1.00 86.69 180 TYR A CA 1
ATOM 1359 C C . TYR A 1 180 ? -15.215 -2.983 24.420 1.00 86.69 180 TYR A C 1
ATOM 1361 O O . TYR A 1 180 ? -16.243 -3.525 24.835 1.00 86.69 180 TYR A O 1
ATOM 1369 N N . ASP A 1 181 ? -14.137 -2.798 25.181 1.00 86.31 181 ASP A N 1
ATOM 1370 C CA . ASP A 1 181 ? -14.140 -3.082 26.615 1.00 86.31 181 ASP A CA 1
ATOM 1371 C C . ASP A 1 181 ? -14.545 -1.826 27.395 1.00 86.31 181 ASP A C 1
ATOM 1373 O O . ASP A 1 181 ? -13.831 -0.818 27.400 1.00 86.31 181 ASP A O 1
ATOM 1377 N N . ALA A 1 182 ? -15.695 -1.890 28.069 1.00 80.81 182 ALA A N 1
ATOM 1378 C CA . ALA A 1 182 ? -16.215 -0.782 28.866 1.00 80.81 182 ALA A CA 1
ATOM 1379 C C . ALA A 1 182 ? -15.380 -0.498 30.129 1.00 80.81 182 ALA A C 1
ATOM 1381 O O . ALA A 1 182 ? -15.414 0.623 30.628 1.00 80.81 182 ALA A O 1
ATOM 1382 N N . SER A 1 183 ? -14.623 -1.480 30.632 1.00 79.19 183 SER A N 1
ATOM 1383 C CA . SER A 1 183 ? -13.773 -1.324 31.822 1.00 79.19 183 SER A CA 1
ATOM 1384 C C . SER A 1 183 ? -12.484 -0.552 31.528 1.00 79.19 183 SER A C 1
ATOM 1386 O O . SER A 1 183 ? -12.029 0.235 32.354 1.00 79.19 183 SER A O 1
ATOM 1388 N N . VAL A 1 184 ? -11.925 -0.732 30.327 1.00 77.81 184 VAL A N 1
ATOM 1389 C CA . VAL A 1 184 ? -10.695 -0.059 29.870 1.00 77.81 184 VAL A CA 1
ATOM 1390 C C . VAL A 1 184 ? -11.012 1.185 29.028 1.00 77.81 184 VAL A C 1
ATOM 1392 O O . VAL A 1 184 ? -10.157 2.051 28.836 1.00 77.81 184 VAL A O 1
ATOM 1395 N N . GLY A 1 185 ? -12.238 1.291 28.509 1.00 79.62 185 GLY A N 1
ATOM 1396 C CA . GLY A 1 185 ? -12.680 2.390 27.651 1.00 79.62 185 GLY A CA 1
ATOM 1397 C C . GLY A 1 185 ? -12.048 2.370 26.255 1.00 79.62 185 GLY A C 1
ATOM 1398 O O . GLY A 1 185 ? -12.001 3.407 25.587 1.00 79.62 185 GLY A O 1
ATOM 1399 N N . LYS A 1 186 ? -11.539 1.215 25.808 1.00 82.94 186 LYS A N 1
ATOM 1400 C CA . LYS A 1 186 ? -10.784 1.054 24.555 1.00 82.94 186 LYS A CA 1
ATOM 1401 C C . LYS A 1 186 ? -11.285 -0.136 23.740 1.00 82.94 186 LYS A C 1
ATOM 1403 O O . LYS A 1 186 ? -11.898 -1.062 24.269 1.00 82.94 186 LYS A O 1
ATOM 1408 N N . VAL A 1 187 ? -10.998 -0.103 22.439 1.00 83.44 187 VAL A N 1
ATOM 1409 C CA . VAL A 1 187 ? -11.187 -1.260 21.558 1.00 83.44 187 VAL A CA 1
ATOM 1410 C C . VAL A 1 187 ? -10.099 -2.291 21.847 1.00 83.44 187 VAL A C 1
ATOM 1412 O O . VAL A 1 187 ? -8.928 -1.940 21.989 1.00 83.44 187 VAL A O 1
ATOM 1415 N N . VAL A 1 188 ? -10.500 -3.553 21.945 1.00 84.56 188 VAL A N 1
ATOM 1416 C CA . VAL A 1 188 ? -9.650 -4.718 22.166 1.00 84.56 188 VAL A CA 1
ATOM 1417 C C . VAL A 1 188 ? -9.877 -5.760 21.072 1.00 84.56 188 VAL A C 1
ATOM 1419 O O . VAL A 1 188 ? -10.961 -5.867 20.494 1.00 84.56 188 VAL A O 1
ATOM 1422 N N . ASN A 1 189 ? -8.840 -6.558 20.823 1.00 79.75 189 ASN A N 1
ATOM 1423 C CA . ASN A 1 189 ? -8.811 -7.569 19.764 1.00 79.75 189 ASN A CA 1
ATOM 1424 C C . ASN A 1 189 ? -9.092 -8.993 20.282 1.00 79.75 189 ASN A C 1
ATOM 1426 O O . ASN A 1 189 ? -8.830 -9.962 19.578 1.00 79.75 189 ASN A O 1
ATOM 1430 N N . TYR A 1 190 ? -9.609 -9.135 21.506 1.00 78.81 190 TYR A N 1
ATOM 1431 C CA . TYR A 1 190 ? -9.943 -10.423 22.121 1.00 78.81 190 TYR A CA 1
ATOM 1432 C C . TYR A 1 190 ? -11.365 -10.427 22.684 1.00 78.81 190 TYR A C 1
ATOM 1434 O O . TYR A 1 190 ? -11.891 -9.394 23.101 1.00 78.81 190 TYR A O 1
ATOM 1442 N N . GLU A 1 191 ? -11.977 -11.609 22.709 1.00 78.25 191 GLU A N 1
ATOM 1443 C CA . GLU A 1 191 ? -13.279 -11.831 23.332 1.00 78.25 191 GLU A CA 1
ATOM 1444 C C . GLU A 1 191 ? -13.117 -12.006 24.848 1.00 78.25 191 GLU A C 1
ATOM 1446 O O . GLU A 1 191 ? -12.348 -12.839 25.323 1.00 78.25 191 GLU A O 1
ATOM 1451 N N . SER A 1 192 ? -13.846 -11.201 25.615 1.00 77.50 192 SER A N 1
ATOM 1452 C CA . SER A 1 192 ? -13.964 -11.293 27.072 1.00 77.50 192 SER A CA 1
ATOM 1453 C C . SER A 1 192 ? -15.396 -10.964 27.504 1.00 77.50 192 SER A C 1
ATOM 1455 O O . SER A 1 192 ? -16.155 -10.327 26.768 1.00 77.50 192 SER A O 1
ATOM 1457 N N . VAL A 1 193 ? -15.765 -11.367 28.720 1.00 78.38 193 VAL A N 1
ATOM 1458 C CA . VAL A 1 193 ? -17.093 -11.148 29.325 1.00 78.38 193 VAL A CA 1
ATOM 1459 C C . VAL A 1 193 ? -17.455 -9.656 29.398 1.00 78.38 193 VAL A C 1
ATOM 1461 O O . VAL A 1 193 ? -18.623 -9.289 29.312 1.00 78.38 193 VAL A O 1
ATOM 1464 N N . THR A 1 194 ? -16.452 -8.785 29.518 1.00 80.69 194 THR A N 1
ATOM 1465 C CA . THR A 1 194 ? -16.593 -7.319 29.575 1.00 80.69 194 THR A CA 1
ATOM 1466 C C . THR A 1 194 ? -16.633 -6.650 28.202 1.00 80.69 194 THR A C 1
ATOM 1468 O O . THR A 1 194 ? -16.912 -5.452 28.105 1.00 80.69 194 THR A O 1
ATOM 1471 N N . THR A 1 195 ? -16.356 -7.399 27.131 1.00 83.81 195 THR A N 1
ATOM 1472 C CA . THR A 1 195 ? -16.208 -6.840 25.784 1.00 83.81 195 THR A CA 1
ATOM 1473 C C . THR A 1 195 ? -17.507 -6.925 25.005 1.00 83.81 195 THR A C 1
ATOM 1475 O O . THR A 1 195 ? -18.120 -7.984 24.873 1.00 83.81 195 THR A O 1
ATOM 1478 N N . LYS A 1 196 ? -17.920 -5.798 24.427 1.00 84.94 196 LYS A N 1
ATOM 1479 C CA . LYS A 1 196 ? -19.039 -5.746 23.489 1.00 84.94 196 LYS A CA 1
ATOM 1480 C C . LYS A 1 196 ? -18.500 -5.782 22.066 1.00 84.94 196 LYS A C 1
ATOM 1482 O O . LYS A 1 196 ? -17.865 -4.826 21.625 1.00 84.94 196 LYS A O 1
ATOM 1487 N N . ARG A 1 197 ? -18.770 -6.864 21.336 1.00 85.94 197 ARG A N 1
ATOM 1488 C CA . ARG A 1 197 ? -18.361 -7.013 19.932 1.00 85.94 197 ARG A CA 1
ATOM 1489 C C . ARG A 1 197 ? -18.869 -5.846 19.072 1.00 85.94 197 ARG A C 1
ATOM 1491 O O . ARG A 1 197 ? -20.053 -5.510 19.118 1.00 85.94 197 ARG A O 1
ATOM 1498 N N . ILE A 1 198 ? -17.972 -5.273 18.270 1.00 83.25 198 ILE A N 1
ATOM 1499 C CA . ILE A 1 198 ? -18.263 -4.248 17.259 1.00 83.25 198 ILE A CA 1
ATOM 1500 C C . ILE A 1 198 ? -18.370 -4.909 15.880 1.00 83.25 198 ILE A C 1
ATOM 1502 O O . ILE A 1 198 ? -19.411 -4.805 15.231 1.00 83.25 198 ILE A O 1
ATOM 1506 N N . CYS A 1 199 ? -17.316 -5.602 15.434 1.00 83.44 199 CYS A N 1
ATOM 1507 C CA . CYS A 1 199 ? -17.242 -6.200 14.098 1.00 83.44 199 CYS A CA 1
ATOM 1508 C C . CYS A 1 199 ? -16.262 -7.381 14.017 1.00 83.44 199 CYS A C 1
ATOM 1510 O O . CYS A 1 199 ? -15.579 -7.715 14.987 1.00 83.44 199 CYS A O 1
ATOM 1512 N N . GLY A 1 200 ? -16.258 -8.019 12.842 1.00 84.44 200 GLY A N 1
ATOM 1513 C CA . GLY A 1 200 ? -15.372 -9.114 12.466 1.00 84.44 200 GLY A CA 1
ATOM 1514 C C . GLY A 1 200 ? -15.532 -10.395 13.275 1.00 84.44 200 GLY A C 1
ATOM 1515 O O . GLY A 1 200 ? -16.439 -10.538 14.102 1.00 84.44 200 GLY A O 1
ATOM 1516 N N . LYS A 1 201 ? -14.692 -11.375 12.961 1.00 83.12 201 LYS A N 1
ATOM 1517 C CA . LYS A 1 201 ? -14.622 -12.690 13.611 1.00 83.12 201 LYS A CA 1
ATOM 1518 C C . LYS A 1 201 ? -13.164 -12.941 14.002 1.00 83.12 201 LYS A C 1
ATOM 1520 O O . LYS A 1 201 ? -12.298 -12.429 13.308 1.00 83.12 201 LYS A O 1
ATOM 1525 N N . PRO A 1 202 ? -12.860 -13.718 15.047 1.00 82.44 202 PRO A N 1
ATOM 1526 C CA . PRO A 1 202 ? -11.479 -14.031 15.422 1.00 8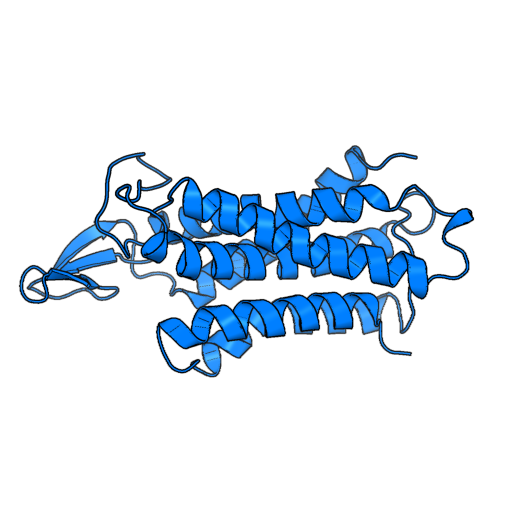2.44 202 PRO A CA 1
ATOM 1527 C C . PRO A 1 202 ? -10.892 -15.117 14.498 1.00 82.44 202 PRO A C 1
ATOM 1529 O O . PRO A 1 202 ? -10.553 -16.204 14.951 1.00 82.44 202 PRO A O 1
ATOM 1532 N N . ILE A 1 203 ? -10.855 -14.860 13.184 1.00 80.88 203 ILE A N 1
ATOM 1533 C CA . ILE A 1 203 ? -10.343 -15.810 12.178 1.00 80.88 203 ILE A CA 1
ATOM 1534 C C . ILE A 1 203 ? -8.889 -15.485 11.844 1.00 80.88 203 ILE A C 1
ATOM 1536 O O . ILE A 1 203 ? -8.057 -16.386 11.800 1.00 80.88 203 ILE A O 1
ATOM 1540 N N . LEU A 1 204 ? -8.595 -14.206 11.605 1.00 77.25 204 LEU A N 1
ATOM 1541 C CA . LEU A 1 204 ? -7.270 -13.710 11.256 1.00 77.25 204 LEU A CA 1
ATOM 1542 C C . LEU A 1 204 ? -6.825 -12.632 12.243 1.00 77.25 204 LEU A C 1
ATOM 1544 O O . LEU A 1 204 ? -7.638 -11.911 12.824 1.00 77.25 204 LEU A O 1
ATOM 1548 N N . ASP A 1 205 ? -5.512 -12.525 12.410 1.00 80.31 205 ASP A N 1
ATOM 1549 C CA . ASP A 1 205 ? -4.858 -11.446 13.138 1.00 80.31 205 ASP A CA 1
ATOM 1550 C C . ASP A 1 205 ? -4.500 -10.278 12.196 1.00 80.31 205 ASP A C 1
ATOM 1552 O O . ASP A 1 205 ? -4.834 -10.276 11.006 1.00 80.31 205 ASP A O 1
ATOM 1556 N N . ASN A 1 206 ? -3.826 -9.255 12.735 1.00 77.88 206 ASN A N 1
ATOM 1557 C CA . ASN A 1 206 ? -3.339 -8.120 11.941 1.00 77.88 206 ASN A CA 1
ATOM 1558 C C . ASN A 1 206 ? -2.443 -8.568 10.790 1.00 77.88 206 ASN A C 1
ATOM 1560 O O . ASN A 1 206 ? -2.588 -8.142 9.652 1.00 77.88 206 ASN A O 1
ATOM 1564 N N . ASN A 1 207 ? -1.538 -9.486 11.093 1.00 75.19 207 ASN A N 1
ATOM 1565 C CA . ASN A 1 207 ? -0.533 -9.924 10.147 1.00 75.19 207 ASN A CA 1
ATOM 1566 C C . ASN A 1 207 ? -1.131 -10.725 8.989 1.00 75.19 207 ASN A C 1
ATOM 1568 O O . ASN A 1 207 ? -0.732 -10.526 7.844 1.00 75.19 207 ASN A O 1
ATOM 1572 N N . GLY A 1 208 ? -2.088 -11.612 9.274 1.00 77.38 208 GLY A N 1
ATOM 1573 C CA . GLY A 1 208 ? -2.776 -12.395 8.256 1.00 77.38 208 GLY A CA 1
ATOM 1574 C C . GLY A 1 208 ? -3.530 -11.512 7.267 1.00 77.38 208 GLY A C 1
ATOM 1575 O O . GLY A 1 208 ? -3.443 -11.732 6.063 1.00 77.38 208 GLY A O 1
ATOM 1576 N N . VAL A 1 209 ? -4.222 -10.478 7.745 1.00 83.12 209 VAL A N 1
ATOM 1577 C CA . VAL A 1 209 ? -4.946 -9.549 6.863 1.00 83.12 209 VAL A CA 1
ATOM 1578 C C . VAL A 1 209 ? -3.986 -8.730 6.001 1.00 83.12 209 VAL A C 1
ATOM 1580 O O . VAL A 1 209 ? -4.166 -8.740 4.783 1.00 83.12 209 VAL A O 1
ATOM 1583 N N . ASN A 1 210 ? -2.913 -8.180 6.581 1.00 81.75 210 ASN A N 1
ATOM 1584 C CA . ASN A 1 210 ? -1.865 -7.467 5.837 1.00 81.75 210 ASN A CA 1
ATOM 1585 C C . ASN A 1 210 ? -1.212 -8.349 4.754 1.00 81.75 210 ASN A C 1
ATOM 1587 O O . ASN A 1 210 ? -0.896 -7.885 3.654 1.00 81.75 210 ASN A O 1
ATOM 1591 N N . LEU A 1 211 ? -1.013 -9.636 5.057 1.00 80.12 211 LEU A N 1
ATOM 1592 C CA . LEU A 1 211 ? -0.498 -10.631 4.116 1.00 80.12 211 LEU A CA 1
ATOM 1593 C C . LEU A 1 211 ? -1.469 -10.832 2.942 1.00 80.12 211 LEU A C 1
ATOM 1595 O O . LEU A 1 211 ? -1.065 -10.716 1.785 1.00 80.12 211 LEU A O 1
ATOM 1599 N N . PHE A 1 212 ? -2.750 -11.094 3.218 1.00 85.19 212 PHE A N 1
ATOM 1600 C CA . PHE A 1 212 ? -3.751 -11.306 2.168 1.00 85.19 212 PHE A CA 1
ATOM 1601 C C . PHE A 1 212 ? -3.992 -10.053 1.322 1.00 85.19 212 PHE A C 1
ATOM 1603 O O . PHE A 1 212 ? -4.070 -10.164 0.097 1.00 85.19 212 PHE A O 1
ATOM 1610 N N . SER A 1 213 ? -4.080 -8.872 1.939 1.00 86.50 213 SER A N 1
ATOM 1611 C CA . SER A 1 213 ? -4.251 -7.605 1.218 1.00 86.50 213 SER A CA 1
ATOM 1612 C C . SER A 1 213 ? -3.069 -7.352 0.277 1.00 86.50 213 SER A C 1
ATOM 1614 O O . SER A 1 213 ? -3.278 -7.089 -0.910 1.00 86.50 213 SER A O 1
ATOM 1616 N N . SER A 1 214 ? -1.839 -7.563 0.753 1.00 83.38 214 SER A N 1
ATOM 1617 C CA . SER A 1 214 ? -0.624 -7.425 -0.059 1.00 83.38 214 SER A CA 1
ATOM 1618 C C . SER A 1 214 ? -0.557 -8.431 -1.213 1.00 83.38 214 SER A C 1
ATOM 1620 O O . SER A 1 214 ? -0.188 -8.044 -2.320 1.00 83.38 214 SER A O 1
ATOM 1622 N N . ILE A 1 215 ? -0.951 -9.694 -0.999 1.00 85.50 215 ILE A N 1
ATOM 1623 C CA . ILE A 1 215 ? -1.006 -10.715 -2.064 1.00 85.50 215 ILE A CA 1
ATOM 1624 C C . ILE A 1 215 ? -2.033 -10.332 -3.135 1.00 85.50 215 ILE A C 1
ATOM 1626 O O . ILE A 1 215 ? -1.730 -10.389 -4.326 1.00 85.50 215 ILE A O 1
ATOM 1630 N N . ILE A 1 216 ? -3.238 -9.918 -2.732 1.00 89.75 216 ILE A N 1
ATOM 1631 C CA . ILE A 1 216 ? -4.293 -9.518 -3.676 1.00 89.75 216 ILE A CA 1
ATOM 1632 C C . ILE A 1 216 ? -3.822 -8.327 -4.514 1.00 89.75 216 ILE A C 1
ATOM 1634 O O . ILE A 1 216 ? -3.956 -8.348 -5.738 1.00 89.75 216 ILE A O 1
ATOM 1638 N N . VAL A 1 217 ? -3.223 -7.317 -3.877 1.00 90.00 217 VAL A N 1
ATOM 1639 C CA . VAL A 1 217 ? -2.625 -6.173 -4.576 1.00 90.00 217 VAL A CA 1
ATOM 1640 C C . VAL A 1 217 ? -1.545 -6.641 -5.552 1.00 90.00 217 VAL A C 1
ATOM 1642 O O . VAL A 1 217 ? -1.609 -6.295 -6.729 1.00 90.00 217 VAL A O 1
ATOM 1645 N N . ALA A 1 218 ? -0.600 -7.467 -5.103 1.00 86.88 218 ALA A N 1
ATOM 1646 C CA . ALA A 1 218 ? 0.512 -7.937 -5.924 1.00 86.88 218 ALA A CA 1
ATOM 1647 C C . ALA A 1 218 ? 0.064 -8.745 -7.153 1.00 86.88 218 ALA A C 1
ATOM 1649 O O . ALA A 1 218 ? 0.725 -8.691 -8.188 1.00 86.88 218 ALA A O 1
ATOM 1650 N N . LEU A 1 219 ? -1.046 -9.481 -7.066 1.00 88.50 219 LEU A N 1
ATOM 1651 C CA . LEU A 1 219 ? -1.551 -10.300 -8.170 1.00 88.50 219 LEU A CA 1
ATOM 1652 C C . LEU A 1 219 ? -2.464 -9.529 -9.129 1.00 88.50 219 LEU A C 1
ATOM 1654 O O . LEU A 1 219 ? -2.432 -9.787 -10.328 1.00 88.50 219 LEU A O 1
ATOM 1658 N N . VAL A 1 220 ? -3.286 -8.605 -8.623 1.00 91.81 220 VAL A N 1
ATOM 1659 C CA . VAL A 1 220 ? -4.358 -7.976 -9.416 1.00 91.81 220 VAL A CA 1
ATOM 1660 C C . VAL A 1 220 ? -3.930 -6.640 -10.020 1.00 91.81 220 VAL A C 1
ATOM 1662 O O . VAL A 1 220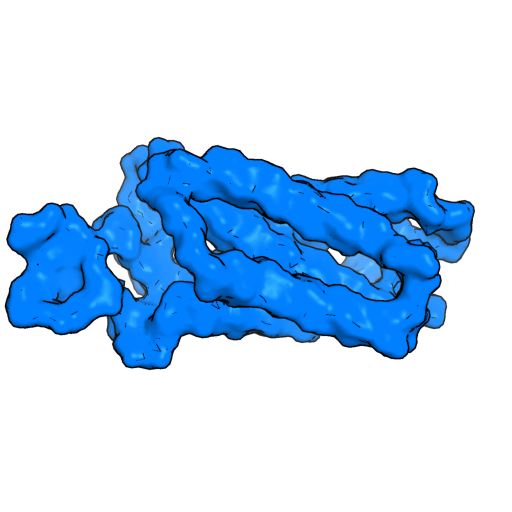 ? -4.181 -6.386 -11.199 1.00 91.81 220 VAL A O 1
ATOM 1665 N N . LEU A 1 221 ? -3.293 -5.769 -9.233 1.00 91.81 221 LEU A N 1
ATOM 1666 C CA . LEU A 1 221 ? -2.997 -4.397 -9.659 1.00 91.81 221 LEU A CA 1
ATOM 1667 C C . LEU A 1 221 ? -2.025 -4.300 -10.845 1.00 91.81 221 LEU A C 1
ATOM 1669 O O . LEU A 1 221 ? -2.267 -3.439 -11.692 1.00 91.81 221 LEU A O 1
ATOM 1673 N N . PRO A 1 222 ? -0.997 -5.157 -10.995 1.00 90.50 222 PRO A N 1
ATOM 1674 C CA . PRO A 1 222 ? -0.148 -5.137 -12.187 1.00 90.50 222 PRO A CA 1
ATOM 1675 C C . PRO A 1 222 ? -0.920 -5.388 -13.488 1.00 90.50 222 PRO A C 1
ATOM 1677 O O . PRO A 1 222 ? -0.606 -4.782 -14.509 1.00 90.50 222 PRO A O 1
ATOM 1680 N N . GLY A 1 223 ? -1.976 -6.208 -13.448 1.00 89.00 223 GLY A N 1
ATOM 1681 C CA . GLY A 1 223 ? -2.830 -6.458 -14.613 1.00 89.00 223 GLY A CA 1
ATOM 1682 C C . GLY A 1 223 ? -3.721 -5.312 -14.995 1.00 89.00 223 GLY A C 1
ATOM 1683 O O . GLY A 1 223 ? -3.917 -5.046 -16.178 1.00 89.00 223 GLY A O 1
ATOM 1684 N N . VAL A 1 224 ? -4.203 -4.587 -13.994 1.00 89.69 224 VAL A N 1
ATOM 1685 C CA . VAL A 1 224 ? -4.871 -3.314 -14.236 1.00 89.69 224 VAL A CA 1
ATOM 1686 C C . VAL A 1 224 ? -3.870 -2.321 -14.828 1.00 89.69 224 VAL A C 1
ATOM 1688 O O . VAL A 1 224 ? -4.174 -1.684 -15.829 1.00 89.69 224 VAL A O 1
ATOM 1691 N N . ALA A 1 225 ? -2.664 -2.229 -14.260 1.00 88.94 225 ALA A N 1
ATOM 1692 C CA . ALA A 1 225 ? -1.626 -1.310 -14.719 1.00 88.94 225 ALA A CA 1
ATOM 1693 C C . ALA A 1 225 ? -1.219 -1.562 -16.174 1.00 88.94 225 ALA A C 1
ATOM 1695 O O . ALA A 1 225 ? -1.063 -0.599 -16.917 1.00 88.94 225 ALA A O 1
ATOM 1696 N N . TRP A 1 226 ? -1.123 -2.826 -16.594 1.00 87.81 226 TRP A N 1
ATOM 1697 C CA . TRP A 1 226 ? -0.863 -3.185 -17.986 1.00 87.81 226 TRP A CA 1
ATOM 1698 C C . TRP A 1 226 ? -1.881 -2.562 -18.951 1.00 87.81 226 TRP A C 1
ATOM 1700 O O . TRP A 1 226 ? -1.489 -1.975 -19.953 1.00 87.81 226 TRP A O 1
ATOM 1710 N N . GLY A 1 227 ? -3.177 -2.607 -18.625 1.00 85.88 227 GLY A N 1
ATOM 1711 C CA . GLY A 1 227 ? -4.230 -2.050 -19.483 1.00 85.88 227 GLY A CA 1
ATOM 1712 C C . GLY A 1 227 ? -4.234 -0.519 -19.598 1.00 85.88 227 GLY A C 1
ATOM 1713 O O . GLY A 1 227 ? -4.868 0.016 -20.505 1.00 85.88 227 GLY A O 1
ATOM 1714 N N . PHE A 1 228 ? -3.548 0.185 -18.694 1.00 85.50 228 PHE A N 1
ATOM 1715 C CA . PHE A 1 228 ? -3.462 1.651 -18.670 1.00 85.50 228 PHE A CA 1
ATOM 1716 C C . PHE A 1 228 ? -2.043 2.175 -18.911 1.00 85.50 228 PHE A C 1
ATOM 1718 O O . PHE A 1 228 ? -1.824 3.388 -18.824 1.00 85.50 228 PHE A O 1
ATOM 1725 N N . TRP A 1 229 ? -1.076 1.293 -19.178 1.00 87.56 229 TRP A N 1
ATOM 1726 C CA . TRP A 1 229 ? 0.295 1.718 -19.409 1.00 87.56 229 TRP A CA 1
ATOM 1727 C C . TRP A 1 229 ? 0.376 2.451 -20.756 1.00 87.56 229 TRP A C 1
ATOM 1729 O O . TRP A 1 229 ? -0.159 1.959 -21.749 1.00 87.56 229 TRP A O 1
ATOM 1739 N N . PRO A 1 230 ? 0.987 3.645 -20.813 1.00 83.06 230 PRO A N 1
ATOM 1740 C CA . PRO A 1 230 ? 1.216 4.327 -22.075 1.00 83.06 230 PRO A CA 1
ATOM 1741 C C . PRO A 1 230 ? 2.228 3.520 -22.897 1.00 83.06 230 PRO A C 1
ATOM 1743 O O . PRO A 1 230 ? 3.319 3.235 -22.405 1.00 83.06 230 PRO A O 1
ATOM 1746 N N . HIS A 1 231 ? 1.848 3.177 -24.126 1.00 73.25 231 HIS A N 1
ATOM 1747 C CA . HIS A 1 231 ? 2.668 2.490 -25.128 1.00 73.25 231 HIS A CA 1
ATOM 1748 C C . HIS A 1 231 ? 2.956 3.425 -26.307 1.00 73.25 231 HIS A C 1
ATOM 1750 O O . HIS A 1 231 ? 2.089 4.289 -26.589 1.00 73.25 231 HIS A O 1
#

pLDDT: mean 79.19, std 12.72, range [40.12, 95.69]

Foldseek 3Di:
DAAVLLVLLVVLLCVVLVVLCVVPDDDDVLLCCLLVVVLVVLSVVLCVPVNHDQDALACPPCVPNNLSVLLSLLLSLLSQLQSQLLRQVVVPDPDAFAQLPPRHGDHPPQQLGGDPRSLVSLLVRLLSSLVSSLVSSVVGPPCVVVGFDSVVSNVSSSVSSNQSNNQLSVCRQAAFWWWQQPVVRDIDRDDDPRTHTDGYDPHDDSSVSSNVSSNCRSNPSSVVCVVVGGD